Protein AF-A0A7C3WNI2-F1 (afdb_monomer)

Mean predicted aligned error: 6.04 Å

Foldseek 3Di:
DLLQQDDQDPCLQVLLVVLLVCLVPDDDDDDDDPPNCPLSSVCSSCLVVLVVLAAAEEAEADLVCLQVSLVSVLSSCVRRVRQFQEEEADAQLVFFPVLVLQDPPFDRVLSVVCCVVCVVPQQQAVLVVVDDDCCVPCVSRRYYLVNLRVVSVVSSHRSNVSVLQVLLVGRYYGYHCLCVPAPVNVVVRCVSHVPVRHHYHYPPCVCVQVDQNDKAKDWLVLLVQLLVLCVVLVPPLLNVFSVQLSVLCCVPPVPADAQGKDFDQLVSSGDPPRVVSLVVLLVSLQVQLVVCVVVSHRSGGSSNSVSVNSVVSNVCPPPPQWTWMWHAHPNITMTMIGRSDD

Structure (mmCIF, N/CA/C/O backbone):
data_AF-A0A7C3WNI2-F1
#
_entry.id   AF-A0A7C3WNI2-F1
#
loop_
_atom_site.group_PDB
_atom_site.id
_atom_site.type_symbol
_atom_site.label_atom_id
_atom_site.label_alt_id
_atom_site.label_comp_id
_atom_site.label_asym_id
_atom_site.label_entity_id
_atom_site.label_seq_id
_atom_site.pdbx_PDB_ins_code
_atom_site.Cartn_x
_atom_site.Cartn_y
_atom_site.Cartn_z
_atom_site.occupancy
_atom_site.B_iso_or_equiv
_atom_site.auth_seq_id
_atom_site.auth_comp_id
_atom_site.auth_asym_id
_atom_site.auth_atom_id
_atom_site.pdbx_PDB_model_num
ATOM 1 N N . MET A 1 1 ? 25.850 -7.358 -31.180 1.00 48.16 1 MET A N 1
ATOM 2 C CA . MET A 1 1 ? 26.377 -7.116 -29.822 1.00 48.16 1 MET A CA 1
ATOM 3 C C . MET A 1 1 ? 25.275 -7.509 -28.855 1.00 48.16 1 MET A C 1
ATOM 5 O O . MET A 1 1 ? 24.162 -7.032 -29.053 1.00 48.16 1 MET A O 1
ATOM 9 N N . GLU A 1 2 ? 25.507 -8.436 -27.922 1.00 67.62 2 GLU A N 1
ATOM 10 C CA . GLU A 1 2 ? 24.486 -8.735 -26.905 1.00 67.62 2 GLU A CA 1
ATOM 11 C C . GLU A 1 2 ? 24.162 -7.447 -26.147 1.00 67.62 2 GLU A C 1
ATOM 13 O O . GLU A 1 2 ? 25.068 -6.727 -25.728 1.00 67.62 2 GLU A O 1
ATOM 18 N 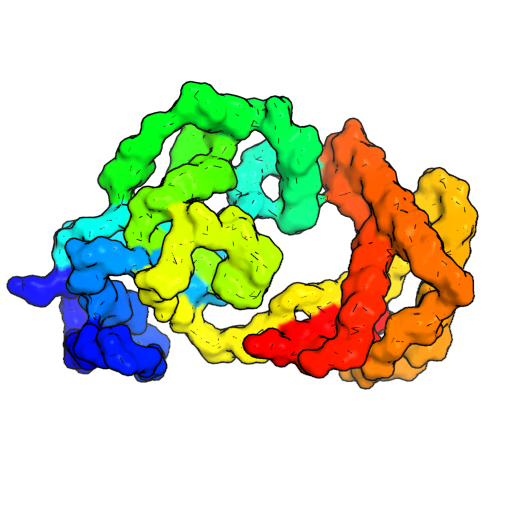N . ARG A 1 3 ? 22.871 -7.113 -26.064 1.00 84.94 3 ARG A N 1
ATOM 19 C CA . ARG A 1 3 ? 22.348 -5.858 -25.511 1.00 84.94 3 ARG A CA 1
ATOM 20 C C . ARG A 1 3 ? 22.399 -5.886 -23.979 1.00 84.94 3 ARG A C 1
ATOM 22 O O . ARG A 1 3 ? 21.374 -5.779 -23.314 1.00 84.94 3 ARG A O 1
ATOM 29 N N . PHE A 1 4 ? 23.594 -6.072 -23.424 1.00 93.31 4 PHE A N 1
ATOM 30 C CA . PHE A 1 4 ? 23.858 -6.066 -21.990 1.00 93.31 4 PHE A CA 1
ATOM 31 C C . PHE A 1 4 ? 24.721 -4.838 -21.647 1.00 93.31 4 PHE A C 1
ATOM 33 O O . PHE A 1 4 ? 25.782 -4.666 -22.244 1.00 93.31 4 PHE A O 1
ATOM 40 N N . PRO A 1 5 ? 24.293 -3.958 -20.724 1.00 93.69 5 PRO A N 1
ATOM 41 C CA . PRO A 1 5 ? 24.904 -2.635 -20.541 1.00 93.69 5 PRO A CA 1
ATOM 42 C C . PRO A 1 5 ? 26.229 -2.631 -19.757 1.00 93.69 5 PRO A C 1
ATOM 44 O O . PRO A 1 5 ? 26.855 -1.578 -19.609 1.00 93.69 5 PRO A O 1
ATOM 47 N N . TYR A 1 6 ? 26.661 -3.787 -19.250 1.00 93.88 6 TYR A N 1
ATOM 48 C CA . TYR A 1 6 ? 27.894 -3.955 -18.479 1.00 93.88 6 TYR A CA 1
ATOM 49 C C . TYR A 1 6 ? 28.803 -5.005 -19.113 1.00 93.88 6 TYR A C 1
ATOM 51 O O . TYR A 1 6 ? 28.380 -5.778 -19.968 1.00 93.88 6 TYR A O 1
ATOM 59 N N . LYS A 1 7 ? 30.044 -5.106 -18.627 1.00 93.00 7 LYS A N 1
ATOM 60 C CA . LYS A 1 7 ? 30.862 -6.299 -18.866 1.00 93.00 7 LYS A CA 1
ATOM 61 C C . LYS A 1 7 ? 30.242 -7.471 -18.087 1.00 93.00 7 LYS A C 1
ATOM 63 O O . LYS A 1 7 ? 30.237 -7.407 -16.855 1.00 93.00 7 LYS A O 1
ATOM 68 N N . PRO A 1 8 ? 29.726 -8.520 -18.751 1.00 91.94 8 PRO A N 1
ATOM 69 C CA . PRO A 1 8 ? 29.049 -9.602 -18.050 1.00 91.94 8 PRO A CA 1
ATOM 70 C C . PRO A 1 8 ? 30.010 -10.361 -17.133 1.00 91.94 8 PRO A C 1
ATOM 72 O O . PRO A 1 8 ? 31.139 -10.679 -17.515 1.00 91.94 8 PRO A O 1
ATOM 75 N N . ARG A 1 9 ? 29.549 -10.677 -15.924 1.00 92.50 9 ARG A N 1
ATOM 76 C CA . ARG A 1 9 ? 30.219 -11.615 -15.020 1.00 92.50 9 ARG A CA 1
ATOM 77 C C . ARG A 1 9 ? 30.022 -13.048 -15.511 1.00 92.50 9 ARG A C 1
ATOM 79 O O . ARG A 1 9 ? 29.151 -13.336 -16.336 1.00 92.50 9 ARG A O 1
ATOM 86 N N . ARG A 1 10 ? 30.827 -13.960 -14.963 1.00 92.25 10 ARG A N 1
ATOM 87 C CA . ARG A 1 10 ? 30.745 -15.397 -15.247 1.00 92.25 10 ARG A CA 1
ATOM 88 C C . ARG A 1 10 ? 29.295 -15.886 -15.081 1.00 92.25 10 ARG A C 1
ATOM 90 O O . ARG A 1 10 ? 28.638 -15.529 -14.109 1.00 92.25 10 ARG A O 1
ATOM 97 N N . HIS A 1 11 ? 28.814 -16.666 -16.046 1.00 93.12 11 HIS A N 1
ATOM 98 C CA . HIS A 1 11 ? 27.470 -17.263 -16.100 1.00 93.12 11 HIS A CA 1
ATOM 99 C C . HIS A 1 11 ? 26.263 -16.310 -16.238 1.00 93.12 11 HIS A C 1
ATOM 101 O O . HIS A 1 11 ? 25.170 -16.792 -16.507 1.00 93.12 11 HIS A O 1
ATOM 107 N N . GLN A 1 12 ? 26.402 -14.978 -16.160 1.00 94.75 12 GLN A N 1
ATOM 108 C CA . GLN A 1 12 ? 25.240 -14.068 -16.253 1.00 94.75 12 GLN A CA 1
ATOM 109 C C . GLN A 1 12 ? 24.443 -14.218 -17.557 1.00 94.75 12 GLN A C 1
ATOM 111 O O . GLN A 1 12 ? 23.217 -14.309 -17.537 1.00 94.75 12 GLN A O 1
ATOM 116 N N . LEU A 1 13 ? 25.135 -14.246 -18.699 1.00 94.81 13 LEU A N 1
ATOM 117 C CA . LEU A 1 13 ? 24.486 -14.366 -20.008 1.00 94.81 13 LEU A CA 1
ATOM 118 C C . LEU A 1 13 ? 23.915 -15.764 -20.245 1.00 94.81 13 LEU A C 1
ATOM 120 O O . LEU A 1 13 ? 22.874 -15.901 -20.877 1.00 94.81 13 LEU A O 1
ATOM 124 N N . GLU A 1 14 ? 24.582 -16.792 -19.727 1.00 94.62 14 GLU A N 1
ATOM 125 C CA . GLU A 1 14 ? 24.103 -18.173 -19.776 1.00 94.62 14 GLU A CA 1
ATOM 126 C C . GLU A 1 14 ? 22.773 -18.305 -19.030 1.00 94.62 14 GLU A C 1
ATOM 128 O O . GLU A 1 14 ? 21.768 -18.672 -19.640 1.00 94.62 14 GLU A O 1
ATOM 133 N N . VAL A 1 15 ? 22.744 -17.863 -17.768 1.00 95.44 15 VAL A N 1
ATOM 134 C CA . VAL A 1 15 ? 21.536 -17.818 -16.936 1.00 95.44 15 VAL A CA 1
ATOM 135 C C . VAL A 1 15 ? 20.447 -16.990 -17.610 1.00 95.44 15 VAL A C 1
ATOM 137 O O . VAL A 1 15 ? 19.306 -17.427 -17.708 1.00 95.44 15 VAL A O 1
ATOM 140 N N . SER A 1 16 ? 20.779 -15.809 -18.138 1.00 95.56 16 SER A N 1
ATOM 141 C CA . SER A 1 16 ? 19.794 -14.957 -18.810 1.00 95.56 16 SER A CA 1
ATOM 142 C C . SER A 1 16 ? 19.147 -15.649 -20.018 1.00 95.56 16 SER A C 1
ATOM 144 O O . SER A 1 16 ? 17.927 -15.587 -20.194 1.00 95.56 16 SER A O 1
ATOM 146 N N . ARG A 1 17 ? 19.932 -16.357 -20.841 1.00 94.62 17 ARG A N 1
ATOM 147 C CA . ARG A 1 17 ? 19.421 -17.121 -21.994 1.00 94.62 17 ARG A CA 1
ATOM 148 C C . ARG A 1 17 ? 18.562 -18.306 -21.555 1.00 94.62 17 ARG A C 1
ATOM 150 O O . ARG A 1 17 ? 17.575 -18.611 -22.224 1.00 94.62 17 ARG A O 1
ATOM 157 N N . GLU A 1 18 ? 18.917 -18.958 -20.453 1.00 95.12 18 GLU A N 1
ATOM 158 C CA . GLU A 1 18 ? 18.118 -20.032 -19.867 1.00 95.12 18 GLU A CA 1
ATOM 159 C C . GLU A 1 18 ? 16.775 -19.505 -19.354 1.00 95.12 18 GLU A C 1
ATOM 161 O O . GLU A 1 18 ? 15.735 -19.957 -19.826 1.00 95.12 18 GLU A O 1
ATOM 166 N N . VAL A 1 19 ? 16.778 -18.454 -18.527 1.00 95.56 19 VAL A N 1
ATOM 167 C CA . VAL A 1 19 ? 15.556 -17.770 -18.067 1.00 95.56 19 VAL A CA 1
ATOM 168 C C . VAL A 1 19 ? 14.686 -17.365 -19.262 1.00 95.56 19 VAL A C 1
ATOM 170 O O . VAL A 1 19 ? 13.494 -17.666 -19.298 1.00 95.56 19 VAL A O 1
ATOM 173 N N . THR A 1 20 ? 15.286 -16.764 -20.296 1.00 95.19 20 THR A N 1
ATOM 174 C CA . THR A 1 20 ? 14.576 -16.377 -21.527 1.00 95.19 20 THR A CA 1
ATOM 175 C C . THR A 1 20 ? 13.874 -17.568 -22.177 1.00 95.19 20 THR A C 1
ATOM 177 O O . THR A 1 20 ? 12.760 -17.419 -22.673 1.00 95.19 20 THR A O 1
ATOM 180 N N . ARG A 1 21 ? 14.503 -18.746 -22.212 1.00 94.31 21 ARG A N 1
ATOM 181 C CA . ARG A 1 21 ? 13.943 -19.957 -22.827 1.00 94.31 21 ARG A CA 1
ATOM 182 C C . ARG A 1 21 ? 12.810 -20.545 -21.989 1.00 94.31 21 ARG A C 1
ATOM 184 O O . ARG A 1 21 ? 11.781 -20.935 -22.544 1.00 94.31 21 ARG A O 1
ATOM 191 N N . GLU A 1 22 ? 13.000 -20.588 -20.676 1.00 95.31 22 GLU A N 1
ATOM 192 C CA . GLU A 1 22 ? 12.117 -21.298 -19.753 1.00 95.31 22 GLU A CA 1
ATOM 193 C C . GLU A 1 22 ? 10.849 -20.525 -19.386 1.00 95.31 22 GLU A C 1
ATOM 195 O O . GLU A 1 22 ? 9.795 -21.144 -19.223 1.00 95.31 22 GLU A O 1
ATOM 200 N N . LEU A 1 23 ? 10.897 -19.187 -19.393 1.00 92.06 23 LEU A N 1
ATOM 201 C CA . LEU A 1 23 ? 9.746 -18.320 -19.099 1.00 92.06 23 LEU A CA 1
ATOM 202 C C . LEU A 1 23 ? 8.509 -18.575 -19.980 1.00 92.06 23 LEU A C 1
ATOM 204 O O . LEU A 1 23 ? 7.404 -18.198 -19.604 1.00 92.06 23 LEU A O 1
ATOM 208 N N . ARG A 1 24 ? 8.652 -19.211 -21.154 1.00 84.88 24 ARG A N 1
ATOM 209 C CA . ARG A 1 24 ? 7.496 -19.573 -22.005 1.00 84.88 24 ARG A CA 1
ATOM 210 C C . ARG A 1 24 ? 6.731 -20.800 -21.530 1.00 84.88 24 ARG A C 1
ATOM 212 O O . ARG A 1 24 ? 5.637 -21.044 -22.027 1.00 84.88 24 ARG A O 1
ATOM 219 N N . ARG A 1 25 ? 7.357 -21.628 -20.699 1.00 89.12 25 ARG A N 1
ATOM 220 C CA . ARG A 1 25 ? 6.899 -22.989 -20.398 1.00 89.12 25 ARG A CA 1
ATOM 221 C C . ARG A 1 25 ? 6.593 -23.184 -18.922 1.00 89.12 25 ARG A C 1
ATOM 223 O O . ARG A 1 25 ? 5.755 -24.015 -18.599 1.00 89.12 25 ARG A O 1
ATOM 230 N N . ARG A 1 26 ? 7.299 -22.472 -18.044 1.00 93.44 26 ARG A N 1
ATOM 231 C CA . ARG A 1 26 ? 7.260 -22.697 -16.599 1.00 93.44 26 ARG A CA 1
ATOM 232 C C . ARG A 1 26 ? 7.646 -21.452 -15.814 1.00 93.44 26 ARG A C 1
ATOM 234 O O . ARG A 1 26 ? 8.246 -20.521 -16.349 1.00 93.44 26 ARG A O 1
ATOM 241 N N . HIS A 1 27 ? 7.325 -21.483 -14.526 1.00 93.75 27 HIS A N 1
ATOM 242 C CA . HIS A 1 27 ? 7.877 -20.558 -13.545 1.00 93.75 27 HIS A CA 1
ATOM 243 C C . HIS A 1 27 ? 9.364 -20.856 -13.330 1.00 93.75 27 HIS A C 1
ATOM 245 O O . HIS A 1 27 ? 9.788 -22.012 -13.382 1.00 93.75 27 HIS A O 1
ATOM 251 N N . VAL A 1 28 ? 10.153 -19.805 -13.113 1.00 95.56 28 VAL A N 1
ATOM 252 C CA . VAL A 1 28 ? 11.605 -19.897 -12.945 1.00 95.56 28 VAL A CA 1
ATOM 253 C C . VAL A 1 28 ? 11.973 -19.319 -11.588 1.00 95.56 28 VAL A C 1
ATOM 255 O O . VAL A 1 28 ? 11.619 -18.181 -11.287 1.00 95.56 28 VAL A O 1
ATOM 258 N N . ILE A 1 29 ? 12.704 -20.097 -10.794 1.00 94.31 29 ILE A N 1
ATOM 259 C CA . ILE A 1 29 ? 13.318 -19.638 -9.550 1.00 94.31 29 ILE A CA 1
ATOM 260 C C . ILE A 1 29 ? 14.788 -19.373 -9.855 1.00 94.31 29 ILE A C 1
ATOM 262 O O . ILE A 1 29 ? 15.515 -20.278 -10.260 1.00 94.31 29 ILE A O 1
ATOM 266 N N . LEU A 1 30 ? 15.208 -18.119 -9.700 1.00 92.94 30 LEU A N 1
ATOM 267 C CA . LEU A 1 30 ? 16.596 -17.713 -9.875 1.00 92.94 30 LEU A CA 1
ATOM 268 C C . LEU A 1 30 ? 17.237 -17.496 -8.506 1.00 92.94 30 LEU A C 1
ATOM 270 O O . LEU A 1 30 ? 17.048 -16.453 -7.881 1.00 92.94 30 LEU A O 1
ATOM 274 N N . GLU A 1 31 ? 18.037 -18.464 -8.077 1.00 91.75 31 GLU A N 1
ATOM 275 C CA . GLU A 1 31 ? 18.866 -18.344 -6.885 1.00 91.75 31 GLU A CA 1
ATOM 276 C C . GLU A 1 31 ? 20.290 -17.944 -7.281 1.00 91.75 31 GLU A C 1
ATOM 278 O O . GLU A 1 31 ? 20.959 -18.621 -8.060 1.00 91.75 31 GLU A O 1
ATOM 283 N N . ALA A 1 32 ? 20.750 -16.800 -6.776 1.00 89.06 32 ALA A N 1
ATOM 284 C CA . ALA A 1 32 ? 22.111 -16.329 -6.993 1.00 89.06 32 ALA A CA 1
ATOM 285 C C . ALA A 1 32 ? 22.569 -15.442 -5.824 1.00 89.06 32 ALA A C 1
ATOM 287 O O . ALA A 1 32 ? 21.745 -14.708 -5.259 1.00 89.06 32 ALA A O 1
ATOM 288 N N . PRO A 1 33 ? 23.872 -15.455 -5.485 1.00 88.12 33 PRO A N 1
ATOM 289 C CA . PRO A 1 33 ? 24.399 -14.683 -4.367 1.00 88.12 33 PRO A CA 1
ATOM 290 C C . PRO A 1 33 ? 24.253 -13.174 -4.592 1.00 88.12 33 PRO A C 1
ATOM 292 O O . PRO A 1 33 ? 24.215 -12.679 -5.728 1.00 88.12 33 PRO A O 1
ATOM 295 N N . THR A 1 34 ? 24.212 -12.419 -3.494 1.00 84.75 34 THR A N 1
ATOM 296 C CA . THR A 1 34 ? 24.232 -10.953 -3.529 1.00 84.75 34 THR A CA 1
ATOM 297 C C . THR A 1 34 ? 25.430 -10.463 -4.334 1.00 84.75 34 THR A C 1
ATOM 299 O O . THR A 1 34 ? 26.527 -11.013 -4.271 1.00 84.75 34 THR A O 1
ATOM 302 N N . GLY A 1 35 ? 25.209 -9.439 -5.154 1.00 85.31 35 GLY A N 1
ATOM 303 C CA . GLY A 1 35 ? 26.239 -8.945 -6.058 1.00 85.31 35 GLY A CA 1
ATOM 304 C C . GLY A 1 35 ? 26.411 -9.768 -7.335 1.00 85.31 35 GLY A C 1
ATOM 305 O O . GLY A 1 35 ? 27.179 -9.335 -8.183 1.00 85.31 35 GLY A O 1
ATOM 306 N N . PHE A 1 36 ? 25.669 -10.863 -7.570 1.00 90.62 36 PHE A N 1
ATOM 307 C CA . PHE A 1 36 ? 25.647 -11.527 -8.886 1.00 90.62 36 PHE A CA 1
ATOM 308 C C . PHE A 1 36 ? 25.113 -10.600 -9.985 1.00 90.62 36 PHE A C 1
ATOM 310 O O . PHE A 1 36 ? 25.587 -10.660 -11.113 1.00 90.62 36 PHE A O 1
ATOM 317 N N . GLY A 1 37 ? 24.190 -9.689 -9.656 1.00 92.25 37 GLY A N 1
ATOM 318 C CA . GLY A 1 37 ? 23.481 -8.847 -10.626 1.00 92.25 37 GLY A CA 1
ATOM 319 C C . GLY A 1 37 ? 22.209 -9.518 -11.146 1.00 92.25 37 GLY A C 1
ATOM 320 O O . GLY A 1 37 ? 22.006 -9.596 -12.354 1.00 92.25 37 GLY A O 1
ATOM 321 N N . LYS A 1 38 ? 21.361 -10.016 -10.234 1.00 94.00 38 LYS A N 1
ATOM 322 C CA . LYS A 1 38 ? 20.079 -10.668 -10.558 1.00 94.00 38 LYS A CA 1
ATOM 323 C C . LYS A 1 38 ? 19.185 -9.755 -11.407 1.00 94.00 38 LYS A C 1
ATOM 325 O O . LYS A 1 38 ? 18.743 -10.161 -12.476 1.00 94.00 38 LYS A O 1
ATOM 330 N N . THR A 1 39 ? 19.015 -8.500 -10.991 1.00 95.00 39 THR A N 1
ATOM 331 C CA . THR A 1 39 ? 18.184 -7.495 -11.675 1.00 95.00 39 THR A CA 1
ATOM 332 C C . THR A 1 39 ? 18.563 -7.299 -13.153 1.00 95.00 39 THR A C 1
ATOM 334 O O . THR A 1 39 ? 17.706 -7.550 -14.002 1.00 95.00 39 THR A O 1
ATOM 337 N N . PRO A 1 40 ? 19.818 -6.960 -13.529 1.00 96.31 40 PRO A N 1
ATOM 338 C CA . PRO A 1 40 ? 20.182 -6.824 -14.942 1.00 96.31 40 PRO A CA 1
ATOM 339 C C . PRO A 1 40 ? 20.099 -8.139 -15.732 1.00 96.31 40 PRO A C 1
ATOM 341 O O . PRO A 1 40 ? 19.755 -8.116 -16.912 1.00 96.31 40 PRO A O 1
ATOM 344 N N . VAL A 1 41 ? 20.362 -9.296 -15.112 1.00 96.50 41 VAL A N 1
ATOM 345 C CA . VAL A 1 41 ? 20.199 -10.614 -15.762 1.00 96.50 41 VAL A CA 1
ATOM 346 C C . VAL A 1 41 ? 18.737 -10.879 -16.129 1.00 96.50 41 VAL A C 1
ATOM 348 O O . VAL A 1 41 ? 18.458 -11.318 -17.250 1.00 96.50 41 VAL A O 1
ATOM 351 N N . VAL A 1 42 ? 17.813 -10.578 -15.212 1.00 96.88 42 VAL A N 1
ATOM 352 C CA . VAL A 1 42 ? 16.367 -10.721 -15.424 1.00 96.88 42 VAL A CA 1
ATOM 353 C C . VAL A 1 42 ? 15.865 -9.705 -16.452 1.00 96.88 42 VAL A C 1
ATOM 355 O O . VAL A 1 42 ? 15.155 -10.095 -17.373 1.00 96.88 42 VAL A O 1
ATOM 358 N N . ILE A 1 43 ? 16.283 -8.436 -16.386 1.00 97.38 43 ILE A N 1
ATOM 359 C CA . ILE A 1 43 ? 15.914 -7.424 -17.397 1.00 97.38 43 ILE A CA 1
ATOM 360 C C . ILE A 1 43 ? 16.389 -7.846 -18.789 1.00 97.38 43 ILE A C 1
ATOM 362 O O . ILE A 1 43 ? 15.610 -7.801 -19.740 1.00 97.38 43 ILE A O 1
ATOM 366 N N . HIS A 1 44 ? 17.632 -8.321 -18.915 1.00 96.88 44 HIS A N 1
ATOM 367 C CA . HIS A 1 44 ? 18.142 -8.841 -20.184 1.00 96.88 44 HIS A CA 1
ATOM 368 C C . HIS A 1 44 ? 17.322 -10.038 -20.687 1.00 96.88 44 HIS A C 1
ATOM 370 O O . HIS A 1 44 ? 17.031 -10.119 -21.880 1.00 96.88 44 HIS A O 1
ATOM 376 N N . ALA A 1 45 ? 16.890 -10.931 -19.790 1.00 96.38 45 ALA A N 1
ATOM 377 C CA . ALA A 1 45 ? 16.063 -12.077 -20.161 1.00 96.38 45 ALA A CA 1
ATOM 378 C C . ALA A 1 45 ? 14.650 -11.669 -20.618 1.00 96.38 45 ALA A C 1
ATOM 380 O O . ALA A 1 45 ? 14.056 -12.303 -21.493 1.00 96.38 45 ALA A O 1
ATOM 381 N N . LEU A 1 46 ? 14.112 -10.593 -20.039 1.00 96.88 46 LEU A N 1
ATOM 382 C CA . LEU A 1 46 ? 12.786 -10.061 -20.349 1.00 96.88 46 LEU A CA 1
ATOM 383 C C . LEU A 1 46 ? 12.772 -9.125 -21.559 1.00 96.88 46 LEU A C 1
ATOM 385 O O . LEU A 1 46 ? 11.718 -8.967 -22.175 1.00 96.88 46 LEU A O 1
ATOM 389 N N . ALA A 1 47 ? 13.908 -8.544 -21.949 1.00 96.25 47 ALA A N 1
ATOM 390 C CA . ALA A 1 47 ? 13.992 -7.592 -23.056 1.00 96.25 47 ALA A CA 1
ATOM 391 C C . ALA A 1 47 ? 13.316 -8.090 -24.357 1.00 96.25 47 ALA A C 1
ATOM 393 O O . ALA A 1 47 ? 12.478 -7.358 -24.890 1.00 96.25 47 ALA A O 1
ATOM 394 N N . PRO A 1 48 ? 13.534 -9.337 -24.834 1.00 94.38 48 PRO A N 1
ATOM 395 C CA . PRO A 1 48 ? 12.857 -9.841 -26.034 1.00 94.38 48 PRO A CA 1
ATOM 396 C C . PRO A 1 48 ? 11.336 -9.990 -25.888 1.00 94.38 48 PRO A C 1
ATOM 398 O O . PRO A 1 48 ? 10.628 -10.048 -26.894 1.00 94.38 48 PRO A O 1
ATOM 401 N N . TYR A 1 49 ? 10.828 -10.126 -24.660 1.00 94.62 49 TYR A N 1
ATOM 402 C CA . TYR A 1 49 ? 9.395 -10.204 -24.368 1.00 94.62 49 TYR A CA 1
ATOM 403 C C . TYR A 1 49 ? 8.771 -8.813 -24.349 1.00 94.62 49 TYR A C 1
ATOM 405 O O . TYR A 1 49 ? 7.739 -8.601 -24.986 1.00 94.62 49 TYR A O 1
ATOM 413 N N . ILE A 1 50 ? 9.433 -7.871 -23.676 1.00 95.56 50 ILE A N 1
ATOM 414 C CA . ILE A 1 50 ? 9.029 -6.466 -23.600 1.00 95.56 50 ILE A CA 1
ATOM 415 C C . ILE A 1 50 ? 8.951 -5.864 -25.007 1.00 95.56 50 ILE A C 1
ATOM 417 O O . ILE A 1 50 ? 7.930 -5.293 -25.373 1.00 95.56 50 ILE A O 1
ATOM 421 N N . GLU A 1 51 ? 9.967 -6.079 -25.852 1.00 93.50 51 GLU A N 1
ATOM 422 C CA . GLU A 1 51 ? 9.969 -5.584 -27.239 1.00 93.50 51 GLU A CA 1
ATOM 423 C C . GLU A 1 51 ? 8.857 -6.191 -28.112 1.00 93.50 51 GLU A C 1
ATOM 425 O O . GLU A 1 51 ? 8.488 -5.618 -29.136 1.00 93.50 51 GLU A O 1
ATOM 430 N N . LYS A 1 52 ? 8.299 -7.339 -27.708 1.00 94.06 52 LYS A N 1
ATOM 431 C CA . LYS A 1 52 ? 7.129 -7.972 -28.340 1.00 94.06 52 LYS A CA 1
ATOM 432 C C . LYS A 1 52 ? 5.802 -7.538 -27.710 1.00 94.06 52 LYS A C 1
ATOM 434 O O . LYS A 1 52 ? 4.773 -8.145 -27.994 1.00 94.06 52 LYS A O 1
ATOM 439 N N . GLY A 1 53 ? 5.820 -6.521 -26.850 1.00 93.88 53 GLY A N 1
ATOM 440 C CA . GLY A 1 53 ? 4.640 -5.958 -26.199 1.00 93.88 53 GLY A CA 1
ATOM 441 C C . GLY A 1 53 ? 4.176 -6.712 -24.952 1.00 93.88 53 GLY A C 1
ATOM 442 O O . GLY A 1 53 ? 3.068 -6.461 -24.477 1.00 93.88 53 GLY A O 1
ATOM 443 N N . ARG A 1 54 ? 4.974 -7.642 -24.401 1.00 95.56 54 ARG A N 1
ATOM 444 C CA . ARG A 1 54 ? 4.626 -8.273 -23.119 1.00 95.56 54 ARG A CA 1
ATOM 445 C C . ARG A 1 54 ? 4.801 -7.278 -21.984 1.00 95.56 54 ARG A C 1
ATOM 447 O O . ARG A 1 54 ? 5.853 -6.660 -21.845 1.00 95.56 54 ARG A O 1
ATOM 454 N N . ARG A 1 55 ? 3.767 -7.184 -21.151 1.00 97.06 55 ARG A N 1
ATOM 455 C CA . ARG A 1 55 ? 3.781 -6.370 -19.941 1.00 97.06 55 ARG A CA 1
ATOM 456 C C . ARG A 1 55 ? 4.523 -7.091 -18.822 1.00 97.06 55 ARG A C 1
ATOM 458 O O . ARG A 1 55 ? 4.499 -8.320 -18.759 1.00 97.06 55 ARG A O 1
ATOM 465 N N . VAL A 1 56 ? 5.167 -6.335 -17.944 1.00 98.12 56 VAL A N 1
ATOM 466 C CA . VAL A 1 56 ? 5.911 -6.874 -16.800 1.00 98.12 56 VAL A CA 1
ATOM 467 C C . VAL A 1 56 ? 5.475 -6.168 -15.524 1.00 98.12 56 VAL A C 1
ATOM 469 O O . VAL A 1 56 ? 5.434 -4.939 -15.469 1.00 98.12 56 VAL A O 1
ATOM 472 N N . VAL A 1 57 ? 5.187 -6.954 -14.492 1.00 97.62 57 VAL A N 1
ATOM 473 C CA . VAL A 1 57 ? 5.036 -6.474 -13.118 1.00 97.62 57 VAL A CA 1
ATOM 474 C C . VAL A 1 57 ? 6.281 -6.892 -12.355 1.00 97.62 57 VAL A C 1
ATOM 476 O O . VAL A 1 57 ? 6.559 -8.081 -12.237 1.00 97.62 57 VAL A O 1
ATOM 479 N N . TRP A 1 58 ? 7.030 -5.924 -11.842 1.00 97.69 58 TRP A N 1
ATOM 480 C CA . TRP A 1 58 ? 8.150 -6.155 -10.943 1.00 97.69 58 TRP A CA 1
ATOM 481 C C . TRP A 1 58 ? 7.698 -5.886 -9.515 1.00 97.69 58 TRP A C 1
ATOM 483 O O . TRP A 1 58 ? 7.525 -4.743 -9.098 1.00 97.69 58 TRP A O 1
ATOM 493 N N . ALA A 1 59 ? 7.455 -6.948 -8.771 1.00 95.25 59 ALA A N 1
ATOM 494 C CA . ALA A 1 59 ? 7.029 -6.864 -7.394 1.00 95.25 59 ALA A CA 1
ATOM 495 C C . ALA A 1 59 ? 8.267 -6.840 -6.484 1.00 95.25 59 ALA A C 1
ATOM 497 O O . ALA A 1 59 ? 9.177 -7.655 -6.647 1.00 95.25 59 ALA A O 1
ATOM 498 N N . VAL A 1 60 ? 8.310 -5.891 -5.551 1.00 93.00 60 VAL A N 1
ATOM 499 C CA . VAL A 1 60 ? 9.384 -5.713 -4.559 1.00 93.00 60 VAL A CA 1
ATOM 500 C C . VAL A 1 60 ? 8.810 -5.669 -3.144 1.00 93.00 60 VAL A C 1
ATOM 502 O O . VAL A 1 60 ? 7.620 -5.410 -2.961 1.00 93.00 60 VAL A O 1
ATOM 505 N N . ARG A 1 61 ? 9.647 -5.871 -2.124 1.00 85.44 61 ARG A N 1
ATOM 506 C CA . ARG A 1 61 ? 9.197 -5.914 -0.727 1.00 85.44 61 ARG A CA 1
ATOM 507 C C . ARG A 1 61 ? 8.623 -4.586 -0.277 1.00 85.44 61 ARG A C 1
ATOM 509 O O . ARG A 1 61 ? 7.453 -4.494 0.092 1.00 85.44 61 ARG A O 1
ATOM 516 N N . THR A 1 62 ? 9.440 -3.545 -0.318 1.00 79.19 62 THR A N 1
ATOM 517 C CA . THR A 1 62 ? 9.060 -2.240 0.220 1.00 79.19 62 THR A CA 1
ATOM 518 C C . THR A 1 62 ? 8.803 -1.236 -0.885 1.00 79.19 62 THR A C 1
ATOM 520 O O . THR A 1 62 ? 9.370 -1.325 -1.973 1.00 79.19 62 THR A O 1
ATOM 523 N N . GLY A 1 63 ? 7.979 -0.225 -0.584 1.00 77.25 63 GLY A N 1
ATOM 524 C CA . GLY A 1 63 ? 7.821 0.926 -1.466 1.00 77.25 63 GLY A CA 1
ATOM 525 C C . GLY A 1 63 ? 9.188 1.463 -1.879 1.00 77.25 63 GLY A C 1
ATOM 526 O O . GLY A 1 63 ? 9.452 1.544 -3.067 1.00 77.25 63 GLY A O 1
ATOM 527 N N . SER A 1 64 ? 10.093 1.737 -0.932 1.00 78.56 64 SER A N 1
ATOM 528 C CA . SER A 1 64 ? 11.431 2.306 -1.182 1.00 78.56 64 SER A CA 1
ATOM 529 C C . SER A 1 64 ? 12.278 1.565 -2.220 1.00 78.56 64 SER A C 1
ATOM 531 O O . SER A 1 64 ? 13.185 2.164 -2.786 1.00 78.56 64 SER A O 1
ATOM 533 N N . GLU A 1 65 ? 11.979 0.301 -2.502 1.00 89.31 65 GLU A N 1
ATOM 534 C CA . GLU A 1 65 ? 12.723 -0.522 -3.452 1.00 89.31 65 GLU A CA 1
ATOM 535 C C . GLU A 1 65 ? 12.149 -0.507 -4.868 1.00 89.31 65 GLU A C 1
ATOM 537 O O . GLU A 1 65 ? 12.810 -0.995 -5.784 1.00 89.31 65 GLU A O 1
ATOM 542 N N . THR A 1 66 ? 10.967 0.083 -5.090 1.00 93.94 66 THR A N 1
ATOM 543 C CA . THR A 1 66 ? 10.310 0.063 -6.409 1.00 93.94 66 THR A CA 1
ATOM 544 C C . THR A 1 66 ? 11.138 0.740 -7.492 1.00 93.94 66 THR A C 1
ATOM 546 O O . THR A 1 66 ? 10.952 0.467 -8.673 1.00 93.94 66 THR A O 1
ATOM 549 N N . ASP A 1 67 ? 12.037 1.638 -7.110 1.00 96.25 67 ASP A N 1
ATOM 550 C CA . ASP A 1 67 ? 12.803 2.452 -8.045 1.00 96.25 67 ASP A CA 1
ATOM 551 C C . ASP A 1 67 ? 14.001 1.684 -8.607 1.00 96.25 67 ASP A C 1
ATOM 553 O O . ASP A 1 67 ? 14.337 1.875 -9.773 1.00 96.25 67 ASP A O 1
ATOM 557 N N . ARG A 1 68 ? 14.584 0.751 -7.835 1.00 95.00 68 ARG A N 1
ATOM 558 C CA . ARG A 1 68 ? 15.818 0.040 -8.217 1.00 95.00 68 ARG A CA 1
ATOM 559 C C . ARG A 1 68 ? 15.694 -0.672 -9.575 1.00 95.00 68 ARG A C 1
ATOM 561 O O . ARG A 1 68 ? 16.571 -0.484 -10.418 1.00 95.00 68 ARG A O 1
ATOM 568 N N . PRO A 1 69 ? 14.618 -1.438 -9.866 1.00 96.88 69 PRO A N 1
ATOM 569 C CA . PRO A 1 69 ? 14.459 -2.055 -11.183 1.00 96.88 69 PRO A CA 1
ATOM 570 C C . PRO A 1 69 ? 14.290 -1.025 -12.306 1.00 96.88 69 PRO A C 1
ATOM 572 O O . PRO A 1 69 ? 14.715 -1.263 -13.432 1.00 96.88 69 PRO A O 1
ATOM 575 N N . ILE A 1 70 ? 13.680 0.127 -12.017 1.00 97.88 70 ILE A N 1
ATOM 576 C CA . ILE A 1 70 ? 13.419 1.179 -13.007 1.00 97.88 70 ILE A CA 1
ATOM 577 C C . ILE A 1 70 ? 14.695 1.946 -13.347 1.00 97.88 70 ILE A C 1
ATOM 579 O O . ILE A 1 70 ? 14.931 2.255 -14.516 1.00 97.88 70 ILE A O 1
ATOM 583 N N . GLU A 1 71 ? 15.539 2.208 -12.352 1.00 97.19 71 GLU A N 1
ATOM 584 C CA . GLU A 1 71 ? 16.881 2.761 -12.537 1.00 97.19 71 GLU A CA 1
ATOM 585 C C . GLU A 1 71 ? 17.751 1.820 -13.378 1.00 97.19 71 GLU A C 1
ATOM 587 O O . GLU A 1 71 ? 18.399 2.263 -14.323 1.00 97.19 71 GLU A O 1
ATOM 592 N N . GLU A 1 72 ? 17.699 0.511 -13.123 1.00 97.56 72 GLU A N 1
ATOM 593 C CA . GLU A 1 72 ? 18.411 -0.473 -13.943 1.00 97.56 72 GLU A CA 1
ATOM 594 C C . GLU A 1 72 ? 17.863 -0.513 -15.383 1.00 97.56 72 GLU A C 1
ATOM 596 O O . GLU A 1 72 ? 18.626 -0.481 -16.351 1.00 97.56 72 GLU A O 1
ATOM 601 N N . ILE A 1 73 ? 16.536 -0.485 -15.564 1.00 97.56 73 ILE A N 1
ATOM 602 C CA . ILE A 1 73 ? 15.918 -0.386 -16.896 1.00 97.56 73 ILE A CA 1
ATOM 603 C C . ILE A 1 73 ? 16.380 0.883 -17.620 1.00 97.56 73 ILE A C 1
ATOM 605 O O . ILE A 1 73 ? 16.660 0.819 -18.817 1.00 97.56 73 ILE A O 1
ATOM 609 N N . ARG A 1 74 ? 16.511 2.021 -16.927 1.00 97.12 74 ARG A N 1
ATOM 610 C CA . ARG A 1 74 ? 17.038 3.267 -17.508 1.00 97.12 74 ARG A CA 1
ATOM 611 C C . ARG A 1 74 ? 18.425 3.052 -18.120 1.00 97.12 74 ARG A C 1
ATOM 613 O O . ARG A 1 74 ? 18.633 3.441 -19.269 1.00 97.12 74 ARG A O 1
ATOM 620 N N . VAL A 1 75 ? 19.317 2.339 -17.429 1.00 97.19 75 VAL A N 1
ATOM 621 C CA . VAL A 1 75 ? 20.645 1.983 -17.959 1.00 97.19 75 VAL A CA 1
ATOM 622 C C . VAL A 1 75 ? 20.535 1.109 -19.215 1.00 97.19 75 VAL A C 1
ATOM 624 O O . VAL A 1 75 ? 21.243 1.348 -20.197 1.00 97.19 75 VAL A O 1
ATOM 627 N N . PHE A 1 76 ? 19.621 0.134 -19.243 1.00 96.94 76 PHE A N 1
ATOM 628 C CA . PHE A 1 76 ? 19.355 -0.669 -20.446 1.00 96.94 76 PHE A CA 1
ATOM 629 C C . PHE A 1 76 ? 18.831 0.170 -21.619 1.00 96.94 76 PHE A C 1
ATOM 631 O O . PHE A 1 76 ? 19.200 -0.088 -22.768 1.00 96.94 76 PHE A O 1
ATOM 638 N N . ARG A 1 77 ? 17.999 1.186 -21.366 1.00 95.25 77 ARG A N 1
ATOM 639 C CA . ARG A 1 77 ? 17.545 2.100 -22.425 1.00 95.25 77 ARG A CA 1
ATOM 640 C C . ARG A 1 77 ? 18.722 2.873 -23.016 1.00 95.25 77 ARG A C 1
ATOM 642 O O . ARG A 1 77 ? 18.881 2.900 -24.232 1.00 95.25 77 ARG A O 1
ATOM 649 N N . GLU A 1 78 ? 19.553 3.457 -22.157 1.00 94.94 78 GLU A N 1
ATOM 650 C CA . GLU A 1 78 ? 20.658 4.339 -22.551 1.00 94.94 78 GLU A CA 1
ATOM 651 C C . GLU A 1 78 ? 21.819 3.593 -23.216 1.00 94.94 78 GLU A C 1
ATOM 653 O O . GLU A 1 78 ? 22.358 4.055 -24.218 1.00 94.94 78 GLU A O 1
ATOM 658 N N . ARG A 1 79 ? 22.211 2.434 -22.673 1.00 95.94 79 ARG A N 1
ATOM 659 C CA . ARG A 1 79 ? 23.435 1.724 -23.087 1.00 95.94 79 ARG A CA 1
ATOM 660 C C . ARG A 1 79 ? 23.182 0.500 -23.957 1.00 95.94 79 ARG A C 1
ATOM 662 O O . ARG A 1 79 ? 24.076 0.078 -24.684 1.00 95.94 79 ARG A O 1
ATOM 669 N N . ALA A 1 80 ? 21.989 -0.084 -23.878 1.00 93.62 80 ALA A N 1
ATOM 670 C CA . ALA A 1 80 ? 21.635 -1.310 -24.592 1.00 93.62 80 ALA A CA 1
ATOM 671 C C . ALA A 1 80 ? 20.490 -1.122 -25.607 1.00 93.62 80 ALA A C 1
ATOM 673 O O . ALA A 1 80 ? 20.136 -2.069 -26.313 1.00 93.62 80 ALA A O 1
ATOM 674 N N . GLY A 1 81 ? 19.935 0.092 -25.722 1.00 93.19 81 GLY A N 1
ATOM 675 C CA . GLY A 1 81 ? 18.912 0.441 -26.710 1.00 93.19 81 GLY A CA 1
ATOM 676 C C . GLY A 1 81 ? 17.550 -0.211 -26.461 1.00 93.19 81 GLY A C 1
ATOM 677 O O . GLY A 1 81 ? 16.778 -0.386 -27.406 1.00 93.19 81 GLY A O 1
ATOM 678 N N . LEU A 1 82 ? 17.252 -0.602 -25.216 1.00 94.62 82 LEU A N 1
ATOM 679 C CA . LEU A 1 82 ? 15.955 -1.173 -24.859 1.00 94.62 82 LEU A CA 1
ATOM 680 C C . LEU A 1 82 ? 14.849 -0.123 -25.049 1.00 94.62 82 LEU A C 1
ATOM 682 O O . LEU A 1 82 ? 14.868 0.940 -24.429 1.00 94.62 82 LEU A O 1
ATOM 686 N N . ARG A 1 83 ? 13.862 -0.418 -25.898 1.00 93.38 83 ARG A N 1
ATOM 687 C CA . ARG A 1 83 ? 12.692 0.447 -26.102 1.00 93.38 83 ARG A CA 1
ATOM 688 C C . ARG A 1 83 ? 11.564 -0.010 -25.191 1.00 93.38 83 ARG A C 1
ATOM 690 O O . ARG A 1 83 ? 10.941 -1.033 -25.443 1.00 93.38 83 ARG A O 1
ATOM 697 N N . VAL A 1 84 ? 11.350 0.748 -24.125 1.00 95.94 84 VAL A N 1
ATOM 698 C CA . VAL A 1 84 ? 10.374 0.443 -23.079 1.00 95.94 84 VAL A CA 1
ATOM 699 C C . VAL A 1 84 ? 9.927 1.736 -22.404 1.00 95.94 84 VAL A C 1
ATOM 701 O O . VAL A 1 84 ? 10.742 2.660 -22.257 1.00 95.94 84 VAL A O 1
ATOM 704 N N . PHE A 1 85 ? 8.659 1.795 -22.003 1.00 98.00 85 PHE A N 1
ATOM 705 C CA . PHE A 1 85 ? 8.165 2.720 -20.995 1.00 98.00 85 PHE A CA 1
ATOM 706 C C . PHE A 1 85 ? 7.984 1.990 -19.656 1.00 98.00 85 PHE A C 1
ATOM 708 O O . PHE A 1 85 ? 7.089 1.163 -19.493 1.00 98.00 85 PHE A O 1
ATOM 715 N N . ALA A 1 86 ? 8.859 2.283 -18.700 1.00 98.25 86 ALA A N 1
ATOM 716 C CA . ALA A 1 86 ? 8.888 1.679 -17.379 1.00 98.25 86 ALA A CA 1
ATOM 717 C C . ALA A 1 86 ? 8.630 2.728 -16.294 1.00 98.25 86 ALA A C 1
ATOM 719 O O . ALA A 1 86 ? 9.099 3.865 -16.398 1.00 98.25 86 ALA A O 1
ATOM 720 N N . MET A 1 87 ? 7.917 2.351 -15.236 1.00 98.38 87 MET A N 1
ATOM 721 C CA . MET A 1 87 ? 7.709 3.240 -14.096 1.00 98.38 87 MET A CA 1
ATOM 722 C C . MET A 1 87 ? 7.607 2.508 -12.762 1.00 98.38 87 MET A C 1
ATOM 724 O O . MET A 1 87 ? 7.119 1.382 -12.695 1.00 98.38 87 MET A O 1
ATOM 728 N N . SER A 1 88 ? 8.011 3.166 -11.682 1.00 97.75 88 SER A N 1
ATOM 729 C CA . SER A 1 88 ? 7.695 2.713 -10.325 1.00 97.75 88 SER A CA 1
ATOM 730 C C . SER A 1 88 ? 6.344 3.273 -9.885 1.00 97.75 88 SER A C 1
ATOM 732 O O . SER A 1 88 ? 6.028 4.429 -10.173 1.00 97.75 88 SER A O 1
ATOM 734 N N . PHE A 1 89 ? 5.570 2.485 -9.150 1.00 96.69 89 PHE A N 1
ATOM 735 C CA . PHE A 1 89 ? 4.252 2.854 -8.651 1.00 96.69 89 PHE A CA 1
ATOM 736 C C . PHE A 1 89 ? 4.240 2.895 -7.120 1.00 96.69 89 PHE A C 1
ATOM 738 O O . PHE A 1 89 ? 4.681 1.958 -6.453 1.00 96.69 89 PHE A O 1
ATOM 745 N N . ARG A 1 90 ? 3.699 3.981 -6.556 1.00 94.06 90 ARG A N 1
ATOM 746 C CA . ARG A 1 90 ? 3.610 4.204 -5.102 1.00 94.06 90 ARG A CA 1
ATOM 747 C C . ARG A 1 90 ? 2.180 4.472 -4.650 1.00 94.06 90 ARG A C 1
ATOM 749 O O . ARG A 1 90 ? 1.329 4.899 -5.427 1.00 94.06 90 ARG A O 1
ATOM 756 N N . GLY A 1 91 ? 1.907 4.250 -3.367 1.00 92.00 91 GLY A N 1
ATOM 757 C CA . GLY A 1 91 ? 0.598 4.535 -2.775 1.00 92.00 91 GLY A CA 1
ATOM 758 C C . GLY A 1 91 ? 0.296 6.030 -2.650 1.00 92.00 91 GLY A C 1
ATOM 759 O O . GLY A 1 91 ? 1.163 6.886 -2.821 1.00 92.00 91 GLY A O 1
ATOM 760 N N . LYS A 1 92 ? -0.955 6.357 -2.299 1.00 91.44 92 LYS A N 1
ATOM 761 C CA . LYS A 1 92 ? -1.386 7.746 -2.055 1.00 91.44 92 LYS A CA 1
ATOM 762 C C . LYS A 1 92 ? -0.537 8.440 -0.992 1.00 91.44 92 LYS A C 1
ATOM 764 O O . LYS A 1 92 ? -0.247 9.620 -1.159 1.00 91.44 92 LYS A O 1
ATOM 769 N N . ARG A 1 93 ? -0.146 7.710 0.061 1.00 92.12 93 ARG A N 1
ATOM 770 C CA . ARG A 1 93 ? 0.664 8.220 1.174 1.00 92.12 93 ARG A CA 1
ATOM 771 C C . ARG A 1 93 ? 1.924 8.934 0.685 1.00 92.12 93 ARG A C 1
ATOM 773 O O . ARG A 1 93 ? 2.164 10.072 1.059 1.00 92.12 93 ARG A O 1
ATOM 780 N N . ASP A 1 94 ? 2.659 8.295 -0.220 1.00 92.62 94 ASP A N 1
ATOM 781 C CA . ASP A 1 94 ? 3.937 8.813 -0.716 1.00 92.62 94 ASP A CA 1
ATOM 782 C C . ASP A 1 94 ? 3.747 9.907 -1.796 1.00 92.62 94 ASP A C 1
ATOM 784 O O . ASP A 1 94 ? 4.667 10.666 -2.090 1.00 92.62 94 ASP A O 1
ATOM 788 N N . MET A 1 95 ? 2.550 10.010 -2.393 1.00 95.31 95 MET A N 1
ATOM 789 C CA . MET A 1 95 ? 2.288 10.808 -3.604 1.00 95.31 95 MET A CA 1
ATOM 790 C C . MET A 1 95 ? 1.337 12.002 -3.397 1.00 95.31 95 MET A C 1
ATOM 792 O O . MET A 1 95 ? 1.123 12.789 -4.323 1.00 95.31 95 MET A O 1
ATOM 796 N N . CYS A 1 96 ? 0.690 12.141 -2.236 1.00 96.25 96 CYS A N 1
ATOM 797 C CA . CYS A 1 96 ? -0.347 13.154 -2.027 1.00 96.25 96 CYS A CA 1
ATOM 798 C C . CYS A 1 96 ? 0.228 14.500 -1.561 1.00 96.25 96 CYS A C 1
ATOM 800 O O . CYS A 1 96 ? 0.587 14.668 -0.399 1.00 96.25 96 CYS A O 1
ATOM 802 N N . LEU A 1 97 ? 0.217 15.500 -2.448 1.00 95.81 97 LEU A N 1
ATOM 803 C CA . LEU A 1 97 ? 0.658 16.866 -2.127 1.00 95.81 97 LEU A CA 1
ATOM 804 C C . LEU A 1 97 ? -0.273 17.587 -1.146 1.00 95.81 97 LEU A C 1
ATOM 806 O O . LEU A 1 97 ? 0.186 18.346 -0.299 1.00 95.81 97 LEU A O 1
ATOM 810 N N . LEU A 1 98 ? -1.587 17.355 -1.254 1.00 95.00 98 LEU A N 1
ATOM 811 C CA . LEU A 1 98 ? -2.580 18.023 -0.409 1.00 95.00 98 LEU A CA 1
ATOM 812 C C . LEU A 1 98 ? -2.486 17.566 1.050 1.00 95.00 98 LEU A C 1
ATOM 814 O O . LEU A 1 98 ? -2.595 18.389 1.956 1.00 95.00 98 LEU A O 1
ATOM 818 N N . ALA A 1 99 ? -2.264 16.268 1.268 1.00 93.88 99 ALA A N 1
ATOM 819 C CA . ALA A 1 99 ? -2.245 15.684 2.602 1.00 93.88 99 ALA A CA 1
ATOM 820 C C . ALA A 1 99 ? -1.100 16.227 3.468 1.00 93.88 99 ALA A C 1
ATOM 822 O O . ALA A 1 99 ? -1.287 16.358 4.669 1.00 93.88 99 ALA A O 1
ATOM 823 N N . ARG A 1 100 ? 0.022 16.664 2.869 1.00 90.75 100 ARG A N 1
ATOM 824 C CA . ARG A 1 100 ? 1.158 17.277 3.590 1.00 90.75 100 ARG A CA 1
ATOM 825 C C . ARG A 1 100 ? 0.762 18.468 4.481 1.00 90.75 100 ARG A C 1
ATOM 827 O O . ARG A 1 100 ? 1.494 18.810 5.397 1.00 90.75 100 ARG A O 1
ATOM 834 N N . ARG A 1 101 ? -0.395 19.101 4.238 1.00 90.50 101 ARG A N 1
ATOM 835 C CA . ARG A 1 101 ? -0.922 20.207 5.060 1.00 90.50 101 ARG A CA 1
ATOM 836 C C . ARG A 1 101 ? -1.516 19.766 6.403 1.00 90.50 101 ARG A C 1
ATOM 838 O O . ARG A 1 101 ? -1.698 20.611 7.267 1.00 90.50 101 ARG A O 1
ATOM 845 N N . PHE A 1 102 ? -1.835 18.482 6.567 1.00 89.00 102 PHE A N 1
ATOM 846 C CA . PHE A 1 102 ? -2.465 17.926 7.773 1.00 89.00 102 PHE A CA 1
ATOM 847 C C . PHE A 1 102 ? -1.446 17.354 8.773 1.00 89.00 102 PHE A C 1
ATOM 849 O O . PHE A 1 102 ? -1.833 16.867 9.835 1.00 89.00 102 PHE A O 1
ATOM 856 N N . GLY A 1 103 ? -0.154 17.404 8.439 1.00 87.38 103 GLY A N 1
ATOM 857 C CA . GLY A 1 103 ? 0.941 16.929 9.276 1.00 87.38 103 GLY A CA 1
ATOM 858 C C . GLY A 1 103 ? 1.964 16.104 8.501 1.00 87.38 103 GLY A C 1
ATOM 859 O O . GLY A 1 103 ? 1.776 15.763 7.330 1.00 87.38 103 GLY A O 1
ATOM 860 N N . GLU A 1 104 ? 3.055 15.776 9.183 1.00 86.31 104 GLU A N 1
ATOM 861 C CA . GLU A 1 104 ? 4.075 14.854 8.691 1.00 86.31 104 GLU A CA 1
ATOM 862 C C . GLU A 1 104 ? 3.721 13.404 9.048 1.00 86.31 104 GLU A C 1
ATOM 864 O O . GLU A 1 104 ? 2.954 13.148 9.978 1.00 86.31 104 GLU A O 1
ATOM 869 N N . GLN A 1 105 ? 4.293 12.451 8.303 1.00 85.56 105 GLN A N 1
ATOM 870 C CA . GLN A 1 105 ? 4.182 11.010 8.582 1.00 85.56 105 GLN A CA 1
ATOM 871 C C . GLN A 1 105 ? 2.730 10.511 8.725 1.00 85.56 105 GLN A C 1
ATOM 873 O O . GLN A 1 105 ? 2.404 9.709 9.603 1.00 85.56 105 GLN A O 1
ATOM 878 N N . LEU A 1 106 ? 1.845 11.002 7.853 1.00 89.69 106 LEU A N 1
ATOM 879 C CA . LEU A 1 106 ? 0.491 10.470 7.717 1.00 89.69 106 LEU A CA 1
ATOM 880 C C . LEU A 1 106 ? 0.543 9.020 7.229 1.00 89.69 106 LEU A C 1
ATOM 882 O O . LEU A 1 106 ? 1.346 8.680 6.355 1.00 89.69 106 LEU A O 1
ATOM 886 N N . ASP A 1 107 ? -0.332 8.178 7.758 1.00 88.69 107 ASP A N 1
ATOM 887 C CA . ASP A 1 107 ? -0.512 6.810 7.300 1.00 88.69 107 ASP A CA 1
ATOM 888 C C . ASP A 1 107 ? -1.379 6.741 6.024 1.00 88.69 107 ASP A C 1
ATOM 890 O O . ASP A 1 107 ? -1.869 7.742 5.486 1.00 88.69 107 ASP A O 1
ATOM 894 N N . TYR A 1 108 ? -1.530 5.536 5.471 1.00 86.94 108 TYR A N 1
ATOM 895 C CA . TYR A 1 108 ? -2.327 5.339 4.260 1.00 86.94 108 TYR A CA 1
ATOM 896 C C . TYR A 1 108 ? -3.815 5.670 4.468 1.00 86.94 108 TYR A C 1
ATOM 898 O O . TYR A 1 108 ? -4.423 6.275 3.579 1.00 86.94 108 TYR A O 1
ATOM 906 N N . SER A 1 109 ? -4.391 5.297 5.616 1.00 87.81 109 SER A N 1
ATOM 907 C CA . SER A 1 109 ? -5.810 5.496 5.934 1.00 87.81 109 SER A CA 1
ATOM 908 C C . SER A 1 109 ? -6.141 6.982 6.046 1.00 87.81 109 SER A C 1
ATOM 910 O O . SER A 1 109 ? -7.090 7.455 5.419 1.00 87.81 109 SER A O 1
ATOM 912 N N . GLU A 1 110 ? -5.307 7.748 6.747 1.00 92.94 110 GLU A N 1
ATOM 913 C CA . GLU A 1 110 ? -5.415 9.199 6.885 1.00 92.94 110 GLU A CA 1
ATOM 914 C C . GLU A 1 110 ? -5.353 9.889 5.518 1.00 92.94 110 GLU A C 1
ATOM 916 O O . GLU A 1 110 ? -6.228 10.687 5.175 1.00 92.94 110 GLU A O 1
ATOM 921 N N . VAL A 1 111 ? -4.363 9.553 4.682 1.00 94.75 111 VAL A N 1
ATOM 922 C CA . VAL A 1 111 ? -4.241 10.157 3.346 1.00 94.75 111 VAL A CA 1
ATOM 923 C C . VAL A 1 111 ? -5.398 9.744 2.434 1.00 94.75 111 VAL A C 1
ATOM 925 O O . VAL A 1 111 ? -5.869 10.558 1.632 1.00 94.75 111 VAL A O 1
ATOM 928 N N . SER A 1 112 ? -5.879 8.503 2.534 1.00 92.31 112 SER A N 1
ATOM 929 C CA . SER A 1 112 ? -7.032 8.041 1.758 1.00 92.31 112 SER A CA 1
ATOM 930 C C . SER A 1 112 ? -8.314 8.770 2.168 1.00 92.31 112 SER A C 1
ATOM 932 O O . SER A 1 112 ? -9.055 9.193 1.279 1.00 92.31 112 SER A O 1
ATOM 934 N N . TYR A 1 113 ? -8.513 9.006 3.470 1.00 93.94 113 TYR A N 1
ATOM 935 C CA . TYR A 1 113 ? -9.621 9.791 4.020 1.00 93.94 113 TYR A CA 1
ATOM 936 C C . TYR A 1 113 ? -9.593 11.240 3.539 1.00 93.94 113 TYR A C 1
ATOM 938 O O . TYR A 1 113 ? -10.568 11.739 2.982 1.00 93.94 113 TYR A O 1
ATOM 946 N N . ILE A 1 114 ? -8.446 11.915 3.668 1.00 95.38 114 ILE A N 1
ATOM 947 C CA . ILE A 1 114 ? -8.285 13.287 3.164 1.00 95.38 114 ILE A CA 1
ATOM 948 C C . ILE A 1 114 ? -8.594 13.312 1.667 1.00 95.38 114 ILE A C 1
ATOM 950 O O . ILE A 1 114 ? -9.340 14.161 1.187 1.00 95.38 114 ILE A O 1
ATOM 954 N N . CYS A 1 115 ? -8.047 12.355 0.914 1.00 95.06 115 CYS A N 1
ATOM 955 C CA . CYS A 1 115 ? -8.257 12.272 -0.522 1.00 95.06 115 CYS A CA 1
ATOM 956 C C . CYS A 1 115 ? -9.731 12.064 -0.885 1.00 95.06 115 CYS A C 1
ATOM 958 O O . CYS A 1 115 ? -10.173 12.692 -1.841 1.00 95.06 115 CYS A O 1
ATOM 960 N N . SER A 1 116 ? -10.489 11.227 -0.168 1.00 93.75 116 SER A N 1
ATOM 961 C CA . SER A 1 116 ? -11.908 10.986 -0.460 1.00 93.75 116 SER A CA 1
ATOM 962 C C . SER A 1 116 ? -12.766 12.225 -0.191 1.00 93.75 116 SER A C 1
ATOM 964 O O . SER A 1 116 ? -13.577 12.584 -1.045 1.00 93.75 116 SER A O 1
ATOM 966 N N . ARG A 1 117 ? -12.527 12.929 0.924 1.00 94.00 117 ARG A N 1
ATOM 967 C CA . ARG A 1 117 ? -13.247 14.158 1.305 1.00 94.00 117 ARG A CA 1
ATOM 968 C C . ARG A 1 117 ? -12.909 15.348 0.408 1.00 94.00 117 ARG A C 1
ATOM 970 O O . ARG A 1 117 ? -13.779 16.140 0.057 1.00 94.00 117 ARG A O 1
ATOM 977 N N . GLU A 1 118 ? -11.649 15.461 -0.000 1.00 94.50 118 GLU A N 1
ATOM 978 C CA . GLU A 1 118 ? -11.164 16.594 -0.788 1.00 94.50 118 GLU A CA 1
ATOM 979 C C . GLU A 1 118 ? -11.260 16.381 -2.299 1.00 94.50 118 GLU A C 1
ATOM 981 O O . GLU A 1 118 ? -11.086 17.342 -3.041 1.00 94.50 118 GLU A O 1
ATOM 986 N N . ARG A 1 119 ? -11.502 15.160 -2.803 1.00 92.88 119 ARG A N 1
ATOM 987 C CA . ARG A 1 119 ? -11.269 14.823 -4.223 1.00 92.88 119 ARG A CA 1
ATOM 988 C C . ARG A 1 119 ? -11.895 15.809 -5.209 1.00 92.88 119 ARG A C 1
ATOM 990 O O . ARG A 1 119 ? -11.218 16.229 -6.143 1.00 92.88 119 ARG A O 1
ATOM 997 N N . SER A 1 120 ? -13.160 16.169 -4.999 1.00 92.31 120 SER A N 1
ATOM 998 C CA . SER A 1 120 ? -13.926 17.053 -5.887 1.00 92.31 120 SER A CA 1
ATOM 999 C C . SER A 1 120 ? -13.411 18.496 -5.900 1.00 92.31 120 SER A C 1
ATOM 1001 O O . SER A 1 120 ? -13.521 19.180 -6.914 1.00 92.31 120 SER A O 1
ATOM 1003 N N . ARG A 1 121 ? -12.807 18.958 -4.800 1.00 94.94 121 ARG A N 1
ATOM 1004 C CA . ARG A 1 121 ? -12.284 20.325 -4.636 1.00 94.94 121 ARG A CA 1
ATOM 1005 C C . ARG A 1 121 ? -10.755 20.414 -4.651 1.00 94.94 121 ARG A C 1
ATOM 1007 O O . ARG A 1 121 ? -10.208 21.515 -4.750 1.00 94.94 121 ARG A O 1
ATOM 1014 N N . CYS A 1 122 ? -10.065 19.274 -4.638 1.00 97.12 122 CYS A N 1
ATOM 1015 C CA . CYS A 1 122 ? -8.613 19.162 -4.624 1.00 97.12 122 CYS A CA 1
ATOM 1016 C C . CYS A 1 122 ? -8.019 19.900 -5.835 1.00 97.12 122 CYS A C 1
ATOM 1018 O O . CYS A 1 122 ? -8.287 19.510 -6.976 1.00 97.12 122 CYS A O 1
ATOM 1020 N N . PRO A 1 123 ? -7.204 20.952 -5.624 1.00 96.94 123 PRO A N 1
ATOM 1021 C CA . PRO A 1 123 ? -6.695 21.778 -6.719 1.00 96.94 123 PRO A CA 1
ATOM 1022 C C . PRO A 1 123 ? -5.825 20.966 -7.683 1.00 96.94 123 PRO A C 1
ATOM 1024 O O . PRO A 1 123 ? -5.946 21.105 -8.896 1.00 96.94 123 PRO A O 1
ATOM 1027 N N . TYR A 1 124 ? -5.020 20.048 -7.144 1.00 98.12 124 TYR A N 1
ATOM 1028 C CA . TYR A 1 124 ? -4.153 19.173 -7.925 1.00 98.12 124 TYR A CA 1
ATOM 1029 C C . TYR A 1 124 ? -4.946 18.178 -8.783 1.00 98.12 124 TYR A C 1
ATOM 1031 O O . TYR A 1 124 ? -4.570 17.892 -9.919 1.00 98.12 124 TYR A O 1
ATOM 1039 N N . TYR A 1 125 ? -6.035 17.616 -8.244 1.00 97.75 125 TYR A N 1
ATOM 1040 C CA . TYR A 1 125 ? -6.873 16.675 -8.992 1.00 97.75 125 TYR A CA 1
ATOM 1041 C C . TYR A 1 125 ? -7.670 17.401 -10.077 1.00 97.75 125 TYR A C 1
ATOM 1043 O O . TYR A 1 125 ? -7.649 16.964 -11.218 1.00 97.75 125 TYR A O 1
ATOM 1051 N N . ARG A 1 126 ? -8.283 18.550 -9.763 1.00 97.19 126 ARG A N 1
ATOM 1052 C CA . ARG A 1 126 ? -9.011 19.359 -10.755 1.00 97.19 126 ARG A CA 1
ATOM 1053 C C . ARG A 1 126 ? -8.122 19.783 -11.920 1.00 97.19 126 ARG A C 1
ATOM 1055 O O . ARG A 1 126 ? -8.489 19.547 -13.063 1.00 97.19 126 ARG A O 1
ATOM 1062 N N . ARG A 1 127 ? -6.910 20.275 -11.639 1.00 97.00 127 ARG A N 1
ATOM 1063 C CA . ARG A 1 127 ? -5.952 20.622 -12.698 1.00 97.00 127 ARG A CA 1
ATOM 1064 C C . ARG A 1 127 ? -5.553 19.416 -13.553 1.00 97.00 127 ARG A C 1
ATOM 1066 O O . ARG A 1 127 ? -5.335 19.545 -14.748 1.00 97.00 127 ARG A O 1
ATOM 1073 N N . LEU A 1 128 ? -5.463 18.222 -12.966 1.00 97.31 128 LEU A N 1
ATOM 1074 C CA . LEU A 1 128 ? -5.221 17.004 -13.741 1.00 97.31 128 LEU A CA 1
ATOM 1075 C C . LEU A 1 128 ? -6.399 16.684 -14.684 1.00 97.31 128 LEU A C 1
ATOM 1077 O O . LEU A 1 128 ? -6.182 16.211 -15.803 1.00 97.31 128 LEU A O 1
ATOM 1081 N N . GLU A 1 129 ? -7.637 16.911 -14.241 1.00 96.38 129 GLU A N 1
ATOM 1082 C CA . GLU A 1 129 ? -8.854 16.697 -15.039 1.00 96.38 129 GLU A CA 1
ATOM 1083 C C . GLU A 1 129 ? -8.988 17.692 -16.203 1.00 96.38 129 GLU A C 1
ATOM 1085 O O . GLU A 1 129 ? -9.503 17.302 -17.244 1.00 96.38 129 GLU A O 1
ATOM 1090 N N . GLU A 1 130 ? -8.438 18.906 -16.090 1.00 95.62 130 GLU A N 1
ATOM 1091 C CA . GLU A 1 130 ? -8.347 19.878 -17.202 1.00 95.62 130 GLU A CA 1
ATOM 1092 C C . GLU A 1 130 ? -7.490 19.369 -18.377 1.00 95.62 130 GLU A C 1
ATOM 1094 O O . GLU A 1 130 ? -7.648 19.820 -19.510 1.00 95.62 130 GLU A O 1
ATOM 1099 N N . GLY A 1 131 ? -6.612 18.397 -18.123 1.00 93.06 131 GLY A N 1
ATOM 1100 C CA . GLY A 1 131 ? -5.781 17.750 -19.131 1.00 93.06 131 GLY A CA 1
ATOM 1101 C C . GLY A 1 131 ? -4.292 17.930 -18.860 1.00 93.06 131 GLY A C 1
ATOM 1102 O O . GLY A 1 131 ? -3.819 18.980 -18.437 1.00 93.06 131 GLY A O 1
ATOM 1103 N N . VAL A 1 132 ? -3.527 16.869 -19.113 1.00 95.19 132 VAL A N 1
ATOM 1104 C CA . VAL A 1 132 ? -2.065 16.877 -19.012 1.00 95.19 132 VAL A CA 1
ATOM 1105 C C . VAL A 1 132 ? -1.508 16.129 -20.204 1.00 95.19 132 VAL A C 1
ATOM 1107 O O . VAL A 1 132 ? -1.918 15.001 -20.480 1.00 95.19 132 VAL A O 1
ATOM 1110 N N . ASP A 1 133 ? -0.541 16.744 -20.874 1.00 94.56 133 ASP A N 1
ATOM 1111 C CA . ASP A 1 133 ? 0.242 16.074 -21.899 1.00 94.56 133 ASP A CA 1
ATOM 1112 C C . ASP A 1 133 ? 1.162 15.023 -21.259 1.00 94.56 133 ASP A C 1
ATOM 1114 O O . ASP A 1 133 ? 2.213 15.332 -20.686 1.00 94.56 133 ASP A O 1
ATOM 1118 N N . LEU A 1 134 ? 0.746 13.759 -21.351 1.00 95.56 134 LEU A N 1
ATOM 1119 C CA . LEU A 1 134 ? 1.490 12.624 -20.812 1.00 95.56 134 LEU A CA 1
ATOM 1120 C C . LEU A 1 134 ? 2.793 12.355 -21.584 1.00 95.56 134 LEU A C 1
ATOM 1122 O O . LEU A 1 134 ? 3.690 11.728 -21.018 1.00 95.56 134 LEU A O 1
ATOM 1126 N N . GLN A 1 135 ? 2.953 12.863 -22.819 1.00 93.62 135 GLN A N 1
ATOM 1127 C CA . GLN A 1 135 ? 4.174 12.660 -23.616 1.00 93.62 135 GLN A CA 1
ATOM 1128 C C . GLN A 1 135 ? 5.412 13.263 -22.948 1.00 93.62 135 GLN A C 1
ATOM 1130 O O . GLN A 1 135 ? 6.520 12.733 -23.069 1.00 93.62 135 GLN A O 1
ATOM 1135 N N . ARG A 1 136 ? 5.222 14.316 -22.146 1.00 91.50 136 ARG A N 1
ATOM 1136 C CA . ARG A 1 136 ? 6.277 14.924 -21.317 1.00 91.50 136 ARG A CA 1
ATOM 1137 C C . ARG A 1 136 ? 6.896 13.946 -20.316 1.00 91.50 136 ARG A C 1
ATOM 1139 O O . ARG A 1 136 ? 8.036 14.133 -19.903 1.00 91.50 136 ARG A O 1
ATOM 1146 N N . PHE A 1 137 ? 6.153 12.911 -19.933 1.00 94.69 137 PHE A N 1
ATOM 1147 C CA . PHE A 1 137 ? 6.595 11.876 -19.005 1.00 94.69 137 PHE A CA 1
ATOM 1148 C C . PHE A 1 137 ? 7.066 10.634 -19.760 1.00 94.69 137 PHE A C 1
ATOM 1150 O O . PHE A 1 137 ? 8.170 10.147 -19.519 1.00 94.69 137 PHE A O 1
ATOM 1157 N N . THR A 1 138 ? 6.268 10.141 -20.711 1.00 92.88 138 THR A N 1
ATOM 1158 C CA . THR A 1 138 ? 6.575 8.896 -21.432 1.00 92.88 138 THR A CA 1
ATOM 1159 C C . THR A 1 138 ? 7.825 9.000 -22.303 1.00 92.88 138 THR A C 1
ATOM 1161 O O . THR A 1 138 ? 8.536 8.008 -22.450 1.00 92.88 138 THR A O 1
ATOM 1164 N N . SER A 1 139 ? 8.161 10.189 -22.818 1.00 89.62 139 SER A N 1
ATOM 1165 C CA . SER A 1 139 ? 9.386 10.420 -23.605 1.00 89.62 139 SER A CA 1
ATOM 1166 C C . SER A 1 139 ? 10.683 10.116 -22.844 1.00 89.62 139 SER A C 1
ATOM 1168 O O . SER A 1 139 ? 11.664 9.689 -23.452 1.00 89.62 139 SER A O 1
ATOM 1170 N N . ARG A 1 140 ? 10.687 10.251 -21.509 1.00 89.06 140 ARG A N 1
ATOM 1171 C CA . ARG A 1 140 ? 11.833 9.874 -20.657 1.00 89.06 140 ARG A CA 1
ATOM 1172 C C . ARG A 1 140 ? 12.021 8.357 -20.578 1.00 89.06 140 ARG A C 1
ATOM 1174 O O . ARG A 1 140 ? 13.120 7.877 -20.313 1.00 89.06 140 ARG A O 1
ATOM 1181 N N . GLY A 1 141 ? 10.955 7.593 -20.812 1.00 93.06 141 GLY A N 1
ATOM 1182 C CA . GLY A 1 141 ? 10.961 6.139 -20.934 1.00 93.06 141 GLY A CA 1
ATOM 1183 C C . GLY A 1 141 ? 11.160 5.343 -19.643 1.00 93.06 141 GLY A C 1
ATOM 1184 O O . GLY A 1 141 ? 10.608 4.261 -19.544 1.00 93.06 141 GLY A O 1
ATOM 1185 N N . ALA A 1 142 ? 11.888 5.835 -18.643 1.00 97.31 142 ALA A N 1
ATOM 1186 C CA . ALA A 1 142 ? 12.004 5.183 -17.334 1.00 97.31 142 ALA A CA 1
ATOM 1187 C C . ALA A 1 142 ? 11.809 6.210 -16.212 1.00 97.31 142 ALA A C 1
ATOM 1189 O O . ALA A 1 142 ? 12.637 7.113 -16.057 1.00 97.31 142 ALA A O 1
ATOM 1190 N N . LEU A 1 143 ? 10.716 6.083 -15.455 1.00 97.94 143 LEU A N 1
ATOM 1191 C CA . LEU A 1 143 ? 10.292 7.054 -14.441 1.00 97.94 143 LEU A CA 1
ATOM 1192 C C . LEU A 1 143 ? 10.288 6.451 -13.035 1.00 97.94 143 LEU A C 1
ATOM 1194 O O . LEU A 1 143 ? 9.502 5.546 -12.748 1.00 97.94 143 LEU A O 1
ATOM 1198 N N . THR A 1 144 ? 11.114 6.990 -12.144 1.00 97.62 144 THR A N 1
ATOM 1199 C CA . THR A 1 144 ? 11.003 6.699 -10.709 1.00 97.62 144 THR A CA 1
ATOM 1200 C C . THR A 1 144 ? 9.805 7.432 -10.098 1.00 97.62 144 THR A C 1
ATOM 1202 O O . THR A 1 144 ? 9.157 8.256 -10.756 1.00 97.62 144 THR A O 1
ATOM 1205 N N . TYR A 1 145 ? 9.483 7.165 -8.827 1.00 95.19 145 TYR A N 1
ATOM 1206 C CA . TYR A 1 145 ? 8.364 7.855 -8.182 1.00 95.19 145 TYR A CA 1
ATOM 1207 C C . TYR A 1 145 ? 8.672 9.351 -8.079 1.00 95.19 145 TYR A C 1
ATOM 1209 O O . TYR A 1 145 ? 7.775 10.170 -8.279 1.00 95.19 145 TYR A O 1
ATOM 1217 N N . LEU A 1 146 ? 9.942 9.697 -7.832 1.00 96.00 146 LEU A N 1
ATOM 1218 C CA . LEU A 1 146 ? 10.404 11.074 -7.718 1.00 96.00 146 LEU A CA 1
ATOM 1219 C C . LEU A 1 146 ? 10.268 11.816 -9.052 1.00 96.00 146 LEU A C 1
ATOM 1221 O O . LEU A 1 146 ? 9.766 12.936 -9.070 1.00 96.00 146 LEU A O 1
ATOM 1225 N N . ASP A 1 147 ? 10.589 11.165 -10.178 1.00 97.38 147 ASP A N 1
ATOM 1226 C CA . ASP A 1 147 ? 10.387 11.751 -11.509 1.00 97.38 147 ASP A CA 1
ATOM 1227 C C . ASP A 1 147 ? 8.924 12.160 -11.748 1.00 97.38 147 ASP A C 1
ATOM 1229 O O . ASP A 1 147 ? 8.645 13.227 -12.307 1.00 97.38 147 ASP A O 1
ATOM 1233 N N . VAL A 1 148 ? 7.978 11.308 -11.335 1.00 97.88 148 VAL A N 1
ATOM 1234 C CA . VAL A 1 148 ? 6.542 11.589 -11.465 1.00 97.88 148 VAL A CA 1
ATOM 1235 C C . VAL A 1 148 ? 6.099 12.652 -10.463 1.00 97.88 148 VAL A C 1
ATOM 1237 O O . VAL A 1 148 ? 5.335 13.544 -10.831 1.00 97.88 148 VAL A O 1
ATOM 1240 N N . LEU A 1 149 ? 6.573 12.572 -9.218 1.00 97.44 149 LEU A N 1
ATOM 1241 C CA . LEU A 1 149 ? 6.235 13.498 -8.142 1.00 97.44 149 LEU A CA 1
ATOM 1242 C C . LEU A 1 149 ? 6.666 14.926 -8.479 1.00 97.44 149 LEU A C 1
ATOM 1244 O O . LEU A 1 149 ? 5.817 15.812 -8.527 1.00 97.44 149 LEU A O 1
ATOM 1248 N N . GLU A 1 150 ? 7.939 15.139 -8.803 1.00 97.25 150 GLU A N 1
ATOM 1249 C CA . GLU A 1 150 ? 8.465 16.460 -9.157 1.00 97.25 150 GLU A CA 1
ATOM 1250 C C . GLU A 1 150 ? 7.828 17.005 -10.439 1.00 97.25 150 GLU A C 1
ATOM 1252 O O . GLU A 1 150 ? 7.523 18.193 -10.552 1.00 97.25 150 GLU A O 1
ATOM 1257 N N . GLY A 1 151 ? 7.611 16.141 -11.436 1.00 97.25 151 GLY A N 1
ATOM 1258 C CA . GLY A 1 151 ? 6.936 16.539 -12.667 1.00 97.25 151 GLY A CA 1
ATOM 1259 C C . GLY A 1 151 ? 5.497 16.988 -12.411 1.00 97.25 151 GLY A C 1
ATOM 1260 O O . GLY A 1 151 ? 5.063 18.001 -12.959 1.00 97.25 151 GLY A O 1
ATOM 1261 N N . ALA A 1 152 ? 4.771 16.276 -11.550 1.00 97.69 152 ALA A N 1
ATOM 1262 C CA . ALA A 1 152 ? 3.427 16.650 -11.137 1.00 97.69 152 ALA A CA 1
ATOM 1263 C C . ALA A 1 152 ? 3.410 17.934 -10.294 1.00 97.69 152 ALA A C 1
ATOM 1265 O O . ALA A 1 152 ? 2.546 18.780 -10.518 1.00 97.69 152 ALA A O 1
ATOM 1266 N N . GLU A 1 153 ? 4.371 18.112 -9.383 1.00 97.19 153 GLU A N 1
ATOM 1267 C CA . GLU A 1 153 ? 4.541 19.332 -8.585 1.00 97.19 153 GLU A CA 1
ATOM 1268 C C . GLU A 1 153 ? 4.772 20.556 -9.480 1.00 97.19 153 GLU A C 1
ATOM 1270 O O . GLU A 1 153 ? 4.058 21.548 -9.337 1.00 97.19 153 GLU A O 1
ATOM 1275 N N . ARG A 1 154 ? 5.673 20.466 -10.471 1.00 96.88 154 ARG A N 1
ATOM 1276 C CA . ARG A 1 154 ? 5.928 21.549 -11.444 1.00 96.88 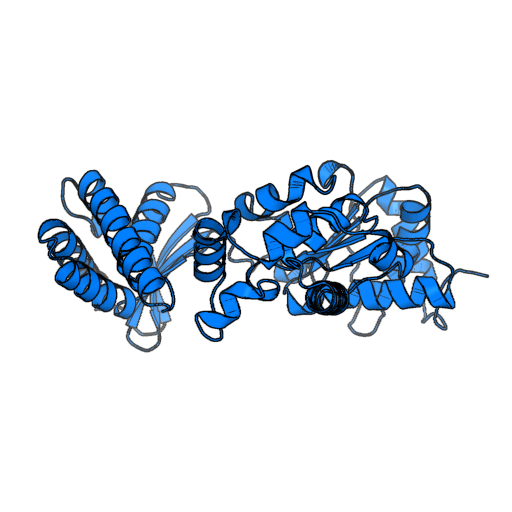154 ARG A CA 1
ATOM 1277 C C . ARG A 1 154 ? 4.684 21.938 -12.243 1.00 96.88 154 ARG A C 1
ATOM 1279 O O . ARG A 1 154 ? 4.484 23.110 -12.543 1.00 96.88 154 ARG A O 1
ATOM 1286 N N . LEU A 1 155 ? 3.845 20.964 -12.591 1.00 96.62 155 LEU A N 1
ATOM 1287 C CA . LEU A 1 155 ? 2.579 21.205 -13.292 1.00 96.62 155 LEU A CA 1
ATOM 1288 C C . LEU A 1 155 ? 1.442 21.604 -12.328 1.00 96.62 155 LEU A C 1
ATOM 1290 O O . LEU A 1 155 ? 0.388 22.076 -12.757 1.00 96.62 155 LEU A O 1
ATOM 1294 N N . GLY A 1 156 ? 1.634 21.432 -11.019 1.00 97.06 156 GLY A N 1
ATOM 1295 C CA . GLY A 1 156 ? 0.618 21.587 -9.980 1.00 97.06 156 GLY A CA 1
ATOM 1296 C C . GLY A 1 156 ? -0.572 20.637 -10.136 1.00 97.06 156 GLY A C 1
ATOM 1297 O O . GLY A 1 156 ? -1.702 21.013 -9.830 1.00 97.06 156 GLY A O 1
ATOM 1298 N N . VAL A 1 157 ? -0.330 19.416 -10.616 1.00 98.31 157 VAL A N 1
ATOM 1299 C CA . VAL A 1 157 ? -1.344 18.360 -10.791 1.00 98.31 157 VAL A CA 1
ATOM 1300 C C . VAL A 1 157 ? -1.179 17.258 -9.751 1.00 98.31 157 VAL A C 1
ATOM 1302 O O . VAL A 1 157 ? -0.161 17.179 -9.072 1.00 98.31 157 VAL A O 1
ATOM 1305 N N . CYS A 1 158 ? -2.187 16.398 -9.585 1.00 98.19 158 CYS A N 1
ATOM 1306 C CA . CYS A 1 158 ? -2.148 15.348 -8.568 1.00 98.19 158 CYS A CA 1
ATOM 1307 C C . CYS A 1 158 ? -1.180 14.226 -8.977 1.00 98.19 158 CYS A C 1
ATOM 1309 O O . CYS A 1 158 ? -1.500 13.497 -9.922 1.00 98.19 158 CYS A O 1
ATOM 1311 N N . PRO A 1 159 ? -0.068 13.998 -8.247 1.00 98.12 159 PRO A N 1
ATOM 1312 C CA . PRO A 1 159 ? 0.908 12.979 -8.626 1.00 98.12 159 PRO A CA 1
ATOM 1313 C C . PRO A 1 159 ? 0.313 11.570 -8.586 1.00 98.12 159 PRO A C 1
ATOM 1315 O O . PRO A 1 159 ? 0.518 10.787 -9.509 1.00 98.12 159 PRO A O 1
ATOM 1318 N N . TYR A 1 160 ? -0.495 11.263 -7.560 1.00 97.25 160 TYR A N 1
ATOM 1319 C CA . TYR A 1 160 ? -1.116 9.945 -7.405 1.00 97.25 160 TYR A CA 1
ATOM 1320 C C . TYR A 1 160 ? -2.040 9.576 -8.574 1.00 97.25 160 TYR A C 1
ATOM 1322 O O . TYR A 1 160 ? -2.006 8.452 -9.068 1.00 97.25 160 TYR A O 1
ATOM 1330 N N . PHE A 1 161 ? -2.881 10.501 -9.038 1.00 97.12 161 PHE A N 1
ATOM 1331 C CA . PHE A 1 161 ? -3.759 10.214 -10.173 1.00 97.12 161 PHE A CA 1
ATOM 1332 C C . PHE A 1 161 ? -3.033 10.347 -11.518 1.00 97.12 161 PHE A C 1
ATOM 1334 O O . PHE A 1 161 ? -3.387 9.632 -12.455 1.00 97.12 161 PHE A O 1
ATOM 1341 N N . LEU A 1 162 ? -1.981 11.170 -11.610 1.00 98.12 162 LEU A N 1
ATOM 1342 C CA . LEU A 1 162 ? -1.117 11.227 -12.787 1.00 98.12 162 LEU A CA 1
ATOM 1343 C C . LEU A 1 162 ? -0.414 9.884 -13.024 1.00 98.12 162 LEU A C 1
ATOM 1345 O O . LEU A 1 162 ? -0.526 9.346 -14.124 1.00 98.12 162 LEU A O 1
ATOM 1349 N N . GLN A 1 163 ? 0.227 9.292 -12.006 1.00 97.81 163 GLN A N 1
ATOM 1350 C CA . GLN A 1 163 ? 0.856 7.970 -12.157 1.00 97.81 163 GLN A CA 1
ATOM 1351 C C . GLN A 1 163 ? -0.154 6.895 -12.576 1.00 97.81 163 GLN A C 1
ATOM 1353 O O . GLN A 1 163 ? 0.198 6.005 -13.335 1.00 97.81 163 GLN A O 1
ATOM 1358 N N . ARG A 1 164 ? -1.426 6.982 -12.154 1.00 97.06 164 ARG A N 1
ATOM 1359 C CA . ARG A 1 164 ? -2.477 6.039 -12.582 1.00 97.06 164 ARG A CA 1
ATOM 1360 C C . ARG A 1 164 ? -2.816 6.184 -14.065 1.00 97.06 164 ARG A C 1
ATOM 1362 O O . ARG A 1 164 ? -3.131 5.186 -14.708 1.00 97.06 164 ARG A O 1
ATOM 1369 N N . ARG A 1 165 ? -2.754 7.402 -14.618 1.00 97.31 165 ARG A N 1
ATOM 1370 C CA . ARG A 1 165 ? -2.892 7.629 -16.066 1.00 97.31 165 ARG A CA 1
ATOM 1371 C C . ARG A 1 165 ? -1.665 7.115 -16.823 1.00 97.31 165 ARG A C 1
ATOM 1373 O O . ARG A 1 165 ? -1.836 6.461 -17.844 1.00 97.31 165 ARG A O 1
ATOM 1380 N N . LEU A 1 166 ? -0.461 7.351 -16.296 1.00 98.00 166 LEU A N 1
ATOM 1381 C CA . LEU A 1 166 ? 0.793 6.841 -16.865 1.00 98.00 166 LEU A CA 1
ATOM 1382 C C . LEU A 1 166 ? 0.866 5.309 -16.831 1.00 98.00 166 LEU A C 1
ATOM 1384 O O . LEU A 1 166 ? 1.292 4.705 -17.808 1.00 98.00 166 LEU A O 1
ATOM 1388 N N . LEU A 1 167 ? 0.366 4.676 -15.768 1.00 97.50 167 LEU A N 1
ATOM 1389 C CA . LEU A 1 167 ? 0.360 3.223 -15.602 1.00 97.50 167 LEU A CA 1
ATOM 1390 C C . LEU A 1 167 ? -0.328 2.503 -16.770 1.00 97.50 167 LEU A C 1
ATOM 1392 O O . LEU A 1 167 ? 0.129 1.445 -17.184 1.00 97.50 167 LEU A O 1
ATOM 1396 N N . ARG A 1 168 ? -1.366 3.107 -17.362 1.00 96.56 168 ARG A N 1
ATOM 1397 C CA . ARG A 1 168 ? -2.062 2.559 -18.543 1.00 96.56 168 ARG A CA 1
ATOM 1398 C C . ARG A 1 168 ? -1.179 2.458 -19.785 1.00 96.56 168 ARG A C 1
ATOM 1400 O O . ARG A 1 168 ? -1.488 1.696 -20.696 1.00 96.56 168 ARG A O 1
ATOM 1407 N N . LEU A 1 169 ? -0.123 3.263 -19.848 1.00 96.44 169 LEU A N 1
ATOM 1408 C CA . LEU A 1 169 ? 0.812 3.313 -20.967 1.00 96.44 169 LEU A CA 1
ATOM 1409 C C . LEU A 1 169 ? 2.052 2.444 -20.715 1.00 96.44 169 LEU A C 1
ATOM 1411 O O . LEU A 1 169 ? 2.778 2.156 -21.663 1.00 96.44 169 LEU A O 1
ATOM 1415 N N . ALA A 1 170 ? 2.303 2.049 -19.462 1.00 97.44 170 ALA A N 1
ATOM 1416 C CA . ALA A 1 170 ? 3.519 1.360 -19.049 1.00 97.44 170 ALA A CA 1
ATOM 1417 C C . ALA A 1 170 ? 3.634 -0.044 -19.655 1.00 97.44 170 ALA A C 1
ATOM 1419 O O . ALA A 1 170 ? 2.680 -0.819 -19.675 1.00 97.44 170 ALA A O 1
ATOM 1420 N N . ASP A 1 171 ? 4.840 -0.381 -20.103 1.00 97.69 171 ASP A N 1
ATOM 1421 C CA . ASP A 1 171 ? 5.260 -1.740 -20.439 1.00 97.69 171 ASP A CA 1
ATOM 1422 C C . ASP A 1 171 ? 5.702 -2.496 -19.188 1.00 97.69 171 ASP A C 1
ATOM 1424 O O . ASP A 1 171 ? 5.407 -3.680 -19.030 1.00 97.69 171 ASP A O 1
ATOM 1428 N N . VAL A 1 172 ? 6.396 -1.796 -18.289 1.00 98.31 172 VAL A N 1
ATOM 1429 C CA . VAL A 1 172 ? 6.918 -2.348 -17.040 1.00 98.31 172 VAL A CA 1
ATOM 1430 C C . VAL A 1 172 ? 6.478 -1.469 -15.880 1.00 98.31 172 VAL A C 1
ATOM 1432 O O . VAL A 1 172 ? 6.721 -0.261 -15.885 1.00 98.31 172 VAL A O 1
ATOM 1435 N N . VAL A 1 173 ? 5.870 -2.073 -14.865 1.00 98.12 173 VAL A N 1
ATOM 1436 C CA . VAL A 1 173 ? 5.580 -1.404 -13.596 1.00 98.12 173 VAL A CA 1
ATOM 1437 C C . VAL A 1 173 ? 6.325 -2.091 -12.465 1.00 98.12 173 VAL A C 1
ATOM 1439 O O . VAL A 1 173 ? 6.258 -3.308 -12.339 1.00 98.12 173 VAL A O 1
ATOM 1442 N N . SER A 1 174 ? 7.017 -1.314 -11.636 1.00 98.06 174 SER A N 1
ATOM 1443 C CA . SER A 1 174 ? 7.608 -1.793 -10.386 1.00 98.06 174 SER A CA 1
ATOM 1444 C C . SER A 1 174 ? 6.778 -1.327 -9.190 1.00 98.06 174 SER A C 1
ATOM 1446 O O . SER A 1 174 ? 6.483 -0.137 -9.083 1.00 98.06 174 SER A O 1
ATOM 1448 N N . LEU A 1 175 ? 6.353 -2.238 -8.316 1.00 95.75 175 LEU A N 1
ATOM 1449 C CA . LEU A 1 175 ? 5.410 -1.971 -7.220 1.00 95.75 175 LEU A CA 1
ATOM 1450 C C . LEU A 1 175 ? 5.662 -2.871 -6.003 1.00 95.75 175 LEU A C 1
ATOM 1452 O O . LEU A 1 175 ? 6.332 -3.892 -6.102 1.00 95.75 175 LEU A O 1
ATOM 1456 N N . SER A 1 176 ? 5.126 -2.498 -4.839 1.00 91.94 176 SER A N 1
ATOM 1457 C CA . SER A 1 176 ? 5.191 -3.352 -3.641 1.00 91.94 176 SER A CA 1
ATOM 1458 C C . SER A 1 176 ? 4.389 -4.645 -3.836 1.00 91.94 176 SER A C 1
ATOM 1460 O O . SER A 1 176 ? 3.313 -4.591 -4.439 1.00 91.94 176 SER A O 1
ATOM 1462 N N . TYR A 1 177 ? 4.853 -5.771 -3.270 1.00 88.31 177 TYR A N 1
ATOM 1463 C CA . TYR A 1 177 ? 4.138 -7.057 -3.278 1.00 88.31 177 TYR A CA 1
ATOM 1464 C C . TYR A 1 177 ? 2.672 -6.902 -2.892 1.00 88.31 177 TYR A C 1
ATOM 1466 O O . TYR A 1 177 ? 1.827 -7.559 -3.487 1.00 88.31 177 TYR A O 1
ATOM 1474 N N . ASN A 1 178 ? 2.354 -5.984 -1.978 1.00 84.44 178 ASN A N 1
ATOM 1475 C CA . ASN A 1 178 ? 0.998 -5.759 -1.497 1.00 84.44 178 ASN A CA 1
ATOM 1476 C C . ASN A 1 178 ? -0.013 -5.521 -2.636 1.00 84.44 178 ASN A C 1
ATOM 1478 O O . ASN A 1 178 ? -1.146 -5.961 -2.533 1.00 84.44 178 ASN A O 1
ATOM 1482 N N . TYR A 1 179 ? 0.373 -4.914 -3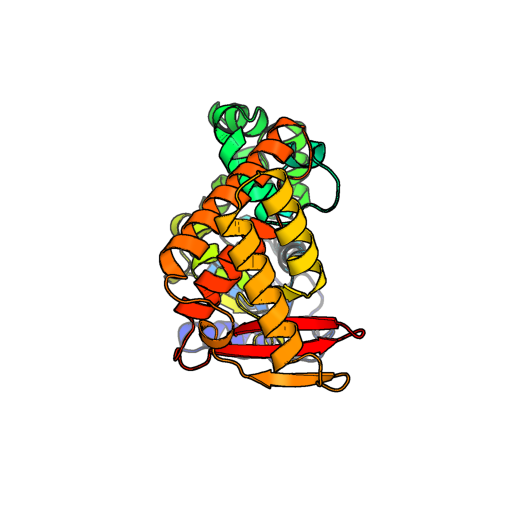.764 1.00 88.81 179 TYR A N 1
ATOM 1483 C CA . TYR A 1 179 ? -0.536 -4.754 -4.914 1.00 88.81 179 TYR A CA 1
ATOM 1484 C C . TYR A 1 179 ? -0.781 -6.038 -5.726 1.00 88.81 179 TYR A C 1
ATOM 1486 O O . TYR A 1 179 ? -1.692 -6.076 -6.555 1.00 88.81 179 TYR A O 1
ATOM 1494 N N . VAL A 1 180 ? 0.053 -7.060 -5.535 1.00 87.88 180 VAL A N 1
ATOM 1495 C CA . VAL A 1 180 ? -0.058 -8.379 -6.170 1.00 87.88 180 VAL A CA 1
ATOM 1496 C C . VAL A 1 180 ? -0.861 -9.333 -5.292 1.00 87.88 180 VAL A C 1
ATOM 1498 O O . VAL A 1 180 ? -1.712 -10.042 -5.818 1.00 87.88 180 VAL A O 1
ATOM 1501 N N . VAL A 1 181 ? -0.605 -9.337 -3.980 1.00 82.00 181 VAL A N 1
ATOM 1502 C CA . VAL A 1 181 ? -1.175 -10.328 -3.052 1.00 82.00 181 VAL A CA 1
ATOM 1503 C C . VAL A 1 181 ? -2.386 -9.834 -2.252 1.00 82.00 181 VAL A C 1
ATOM 1505 O O . VAL A 1 181 ? -3.242 -10.644 -1.922 1.00 82.00 181 VAL A O 1
ATOM 1508 N N . SER A 1 182 ? -2.534 -8.527 -1.988 1.00 78.62 182 SER A N 1
ATOM 1509 C CA . SER A 1 182 ? -3.753 -7.992 -1.355 1.00 78.62 182 SER A CA 1
ATOM 1510 C C . SER A 1 182 ? -4.815 -7.693 -2.409 1.00 78.62 182 SER A C 1
ATOM 1512 O O . SER A 1 182 ? -4.597 -6.886 -3.321 1.00 78.62 182 SER A O 1
ATOM 1514 N N . GLU A 1 183 ? -5.993 -8.303 -2.263 1.00 75.12 183 GLU A N 1
ATOM 1515 C CA . GLU A 1 183 ? -7.118 -8.068 -3.167 1.00 75.12 183 GLU A CA 1
ATOM 1516 C C . GLU A 1 183 ? -7.560 -6.594 -3.149 1.00 75.12 183 GLU A C 1
ATOM 1518 O O . GLU A 1 183 ? -7.698 -5.992 -4.216 1.00 75.12 183 GLU A O 1
ATOM 1523 N N . GLU A 1 184 ? -7.697 -5.980 -1.969 1.00 77.88 184 GLU A N 1
ATOM 1524 C CA . GLU A 1 184 ? -8.095 -4.572 -1.812 1.00 77.88 184 GLU A CA 1
ATOM 1525 C C . GLU A 1 184 ? -7.166 -3.625 -2.589 1.00 77.88 184 GLU A C 1
ATOM 1527 O O . GLU A 1 184 ? -7.610 -2.799 -3.399 1.00 77.88 184 GLU A O 1
ATOM 1532 N N . LEU A 1 185 ? -5.852 -3.773 -2.399 1.00 80.19 185 LEU A N 1
ATOM 1533 C CA . LEU A 1 185 ? -4.869 -2.936 -3.080 1.00 80.19 185 LEU A CA 1
ATOM 1534 C C . LEU A 1 185 ? -4.807 -3.251 -4.573 1.00 80.19 185 LEU 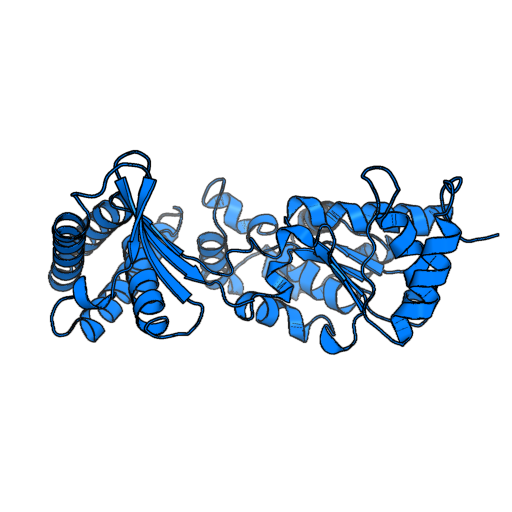A C 1
ATOM 1536 O O . LEU A 1 185 ? -4.719 -2.323 -5.386 1.00 80.19 185 LEU A O 1
ATOM 1540 N N . SER A 1 186 ? -4.917 -4.524 -4.954 1.00 82.62 186 SER A N 1
ATOM 1541 C CA . SER A 1 186 ? -4.964 -4.943 -6.354 1.00 82.62 186 SER A CA 1
ATOM 1542 C C . SER A 1 186 ? -6.145 -4.304 -7.093 1.00 82.62 186 SER A C 1
ATOM 1544 O O . SER A 1 186 ? -5.961 -3.741 -8.177 1.00 82.62 186 SER A O 1
ATOM 1546 N N . TRP A 1 187 ? -7.344 -4.262 -6.492 1.00 83.50 187 TRP A N 1
ATOM 1547 C CA . TRP A 1 187 ? -8.529 -3.606 -7.068 1.00 83.50 187 TRP A CA 1
ATOM 1548 C C . TRP A 1 187 ? -8.271 -2.149 -7.476 1.00 83.50 187 TRP A C 1
ATOM 1550 O O . TRP A 1 187 ? -8.823 -1.685 -8.478 1.00 83.50 187 TRP A O 1
ATOM 1560 N N . SER A 1 188 ? -7.386 -1.436 -6.771 1.00 84.00 188 SER A N 1
ATOM 1561 C CA . SER A 1 188 ? -7.087 -0.026 -7.054 1.00 84.00 188 SER A CA 1
ATOM 1562 C C . SER A 1 188 ? -6.374 0.217 -8.398 1.00 84.00 188 SER A C 1
ATOM 1564 O O . SER A 1 188 ? -6.496 1.316 -8.972 1.00 84.00 188 SER A O 1
ATOM 1566 N N . ILE A 1 189 ? -5.662 -0.792 -8.920 1.00 89.44 189 ILE A N 1
ATOM 1567 C CA . ILE A 1 189 ? -4.844 -0.684 -10.139 1.00 89.44 189 ILE A CA 1
ATOM 1568 C C . ILE A 1 189 ? -5.043 -1.803 -11.164 1.00 89.44 189 ILE A C 1
ATOM 1570 O O . ILE A 1 189 ? -4.597 -1.648 -12.301 1.00 89.44 189 ILE A O 1
ATOM 1574 N N . LYS A 1 190 ? -5.744 -2.892 -10.838 1.00 87.12 190 LYS A N 1
ATOM 1575 C CA . LYS A 1 190 ? -5.895 -4.042 -11.745 1.00 87.12 190 LYS A CA 1
ATOM 1576 C C . LYS A 1 190 ? -6.625 -3.732 -13.050 1.00 87.12 190 LYS A C 1
ATOM 1578 O O . LYS A 1 190 ? -6.456 -4.442 -14.031 1.00 87.12 190 LYS A O 1
ATOM 1583 N N . THR A 1 191 ? -7.438 -2.676 -13.075 1.00 90.38 191 THR A N 1
ATOM 1584 C CA . THR A 1 191 ? -8.114 -2.202 -14.295 1.00 90.38 191 THR A CA 1
ATOM 1585 C C . THR A 1 191 ? -7.250 -1.238 -15.111 1.00 90.38 191 THR A C 1
ATOM 1587 O O . THR A 1 191 ? -7.653 -0.809 -16.188 1.00 90.38 191 THR A O 1
ATOM 1590 N N . LEU A 1 192 ? -6.098 -0.823 -14.578 1.00 93.81 192 LEU A N 1
ATOM 1591 C CA . LEU A 1 192 ? -5.180 0.123 -15.210 1.00 93.81 192 LEU A CA 1
ATOM 1592 C C . LEU A 1 192 ? -4.011 -0.579 -15.896 1.00 93.81 192 LEU A C 1
ATOM 1594 O O . LEU A 1 192 ? -3.437 -0.007 -16.815 1.00 93.81 192 LEU A O 1
ATOM 1598 N N . PHE A 1 193 ? -3.669 -1.789 -15.455 1.00 94.19 193 PHE A N 1
ATOM 1599 C CA . PHE A 1 193 ? -2.570 -2.586 -15.984 1.00 94.19 193 PHE A CA 1
ATOM 1600 C C . PHE A 1 193 ? -3.012 -4.052 -16.121 1.00 94.19 193 PHE A C 1
ATOM 1602 O O . PHE A 1 193 ? -3.668 -4.559 -15.212 1.00 94.19 193 PHE A O 1
ATOM 1609 N N . PRO A 1 194 ? -2.687 -4.763 -17.213 1.00 92.12 194 PRO A N 1
ATOM 1610 C CA . PRO A 1 194 ? -3.192 -6.114 -17.456 1.00 92.12 194 PRO A CA 1
ATOM 1611 C C . PRO A 1 194 ? -2.395 -7.177 -16.677 1.00 92.12 194 PRO A C 1
ATOM 1613 O O . PRO A 1 194 ? -1.624 -7.940 -17.254 1.00 92.12 194 PRO A O 1
ATOM 1616 N N . PHE A 1 195 ? -2.592 -7.254 -15.355 1.00 89.94 195 PHE A N 1
ATOM 1617 C CA . PHE A 1 195 ? -1.864 -8.183 -14.469 1.00 89.94 195 PHE A CA 1
ATOM 1618 C C . PHE A 1 195 ? -1.925 -9.647 -14.924 1.00 89.94 195 PHE A C 1
ATOM 1620 O O . PHE A 1 195 ? -0.922 -10.347 -14.852 1.00 89.94 195 PHE A O 1
ATOM 1627 N N . ARG A 1 196 ? -3.077 -10.106 -15.433 1.00 88.19 196 ARG A N 1
ATOM 1628 C CA . ARG A 1 196 ? -3.281 -11.507 -15.851 1.00 88.19 196 ARG A CA 1
ATOM 1629 C C . ARG A 1 196 ? -2.435 -11.932 -17.054 1.00 88.19 196 ARG A C 1
ATOM 1631 O O . ARG A 1 196 ? -2.191 -13.118 -17.228 1.00 88.19 196 ARG A O 1
ATOM 1638 N N . GLU A 1 197 ? -2.022 -10.984 -17.887 1.00 88.31 197 GLU A N 1
ATOM 1639 C CA . GLU A 1 197 ? -1.242 -11.242 -19.106 1.00 88.31 197 GLU A CA 1
ATOM 1640 C C . GLU A 1 197 ? 0.233 -10.850 -18.951 1.00 88.31 197 GLU A C 1
ATOM 1642 O O . GLU A 1 197 ? 1.036 -11.040 -19.873 1.00 88.31 197 GLU A O 1
ATOM 1647 N N . ALA A 1 198 ? 0.582 -10.267 -17.803 1.00 94.62 198 ALA A N 1
ATOM 1648 C CA . ALA A 1 198 ? 1.910 -9.769 -17.517 1.00 94.62 198 ALA A CA 1
ATOM 1649 C C . ALA A 1 198 ? 2.830 -10.883 -17.008 1.00 94.62 198 ALA A C 1
ATOM 1651 O O . ALA A 1 198 ? 2.412 -11.815 -16.324 1.00 94.62 198 ALA A O 1
ATOM 1652 N N . VAL A 1 199 ? 4.121 -10.744 -17.298 1.00 96.62 199 VAL A N 1
ATOM 1653 C CA . VAL A 1 199 ? 5.156 -11.519 -16.614 1.00 96.62 199 VAL A CA 1
ATOM 1654 C C . VAL A 1 199 ? 5.351 -10.918 -15.225 1.00 96.62 199 VAL A C 1
ATOM 1656 O O . VAL A 1 199 ? 5.678 -9.737 -15.107 1.00 96.62 199 VAL A O 1
ATOM 1659 N N . LEU A 1 200 ? 5.152 -11.720 -14.181 1.00 96.19 200 LEU A N 1
ATOM 1660 C CA . LEU A 1 200 ? 5.428 -11.327 -12.803 1.00 96.19 200 LEU A CA 1
ATOM 1661 C C . LEU A 1 200 ? 6.874 -11.679 -12.444 1.00 96.19 200 LEU A C 1
ATOM 1663 O O . LEU A 1 200 ? 7.270 -12.842 -12.494 1.00 96.19 200 LEU A O 1
ATOM 1667 N N . VAL A 1 201 ? 7.645 -10.670 -12.053 1.00 97.00 201 VAL A N 1
ATOM 1668 C CA . VAL A 1 201 ? 8.943 -10.826 -11.397 1.00 97.00 201 VAL A CA 1
ATOM 1669 C C . VAL A 1 201 ? 8.736 -10.554 -9.918 1.00 97.00 201 VAL A C 1
ATOM 1671 O O . VAL A 1 201 ? 8.305 -9.464 -9.557 1.00 97.00 201 VAL A O 1
ATOM 1674 N N . VAL A 1 202 ? 9.047 -11.527 -9.069 1.00 94.69 202 VAL A N 1
ATOM 1675 C CA . VAL A 1 202 ? 9.098 -11.330 -7.619 1.00 94.69 202 VAL A CA 1
ATOM 1676 C C . VAL A 1 202 ? 10.564 -11.191 -7.236 1.00 94.69 202 VAL A C 1
ATOM 1678 O O . VAL A 1 202 ? 11.309 -12.171 -7.260 1.00 94.69 202 VAL A O 1
ATOM 1681 N N . ASP A 1 203 ? 10.992 -9.970 -6.928 1.00 91.62 203 ASP A N 1
ATOM 1682 C CA . ASP A 1 203 ? 12.318 -9.748 -6.346 1.00 91.62 203 ASP A CA 1
ATOM 1683 C C . ASP A 1 203 ? 12.347 -10.288 -4.915 1.00 91.62 203 ASP A C 1
ATOM 1685 O O . ASP A 1 203 ? 11.286 -10.412 -4.330 1.00 91.62 203 ASP A O 1
ATOM 1689 N N . GLU A 1 204 ? 13.502 -10.628 -4.344 1.00 87.00 204 GLU A N 1
ATOM 1690 C CA . GLU A 1 204 ? 13.664 -11.051 -2.932 1.00 87.00 204 GLU A CA 1
ATOM 1691 C C . GLU A 1 204 ? 12.516 -11.909 -2.332 1.00 87.00 204 GLU A C 1
ATOM 1693 O O . GLU A 1 204 ? 12.049 -11.688 -1.209 1.00 87.00 204 GLU A O 1
ATOM 1698 N N . ALA A 1 205 ? 12.073 -12.918 -3.097 1.00 85.12 205 ALA A N 1
ATOM 1699 C CA . ALA A 1 205 ? 10.870 -13.716 -2.831 1.00 85.12 205 ALA A CA 1
ATOM 1700 C C . ALA A 1 205 ? 10.887 -14.490 -1.499 1.00 85.12 205 ALA A C 1
ATOM 1702 O O . ALA A 1 205 ? 9.833 -14.891 -1.011 1.00 85.12 205 ALA A O 1
ATOM 1703 N N . HIS A 1 206 ? 12.055 -14.650 -0.870 1.00 81.38 206 HIS A N 1
ATOM 1704 C CA . HIS A 1 206 ? 12.182 -15.233 0.470 1.00 81.38 206 HIS A CA 1
ATOM 1705 C C . HIS A 1 206 ? 11.410 -14.446 1.545 1.00 81.38 206 HIS A C 1
ATOM 1707 O O . HIS A 1 206 ? 11.176 -14.963 2.630 1.00 81.38 206 HIS A O 1
ATOM 1713 N N . ASN A 1 207 ? 11.007 -13.203 1.260 1.00 76.75 207 ASN A N 1
ATOM 1714 C CA . ASN A 1 207 ? 10.190 -12.389 2.159 1.00 76.75 207 ASN A CA 1
ATOM 1715 C C . ASN A 1 207 ? 8.684 -12.633 2.021 1.00 76.75 207 ASN A C 1
ATOM 1717 O O . ASN A 1 207 ? 7.933 -12.151 2.865 1.00 76.75 207 ASN A O 1
ATOM 1721 N N . LEU A 1 208 ? 8.226 -13.351 0.988 1.00 75.81 208 LEU A N 1
ATOM 1722 C CA . LEU A 1 208 ? 6.792 -13.570 0.768 1.00 75.81 208 LEU A CA 1
ATOM 1723 C C . LEU A 1 208 ? 6.130 -14.310 1.939 1.00 75.81 208 LEU A C 1
ATOM 1725 O O . LEU A 1 208 ? 5.012 -13.983 2.310 1.00 75.81 208 LEU A O 1
ATOM 1729 N N . GLN A 1 209 ? 6.847 -15.251 2.556 1.00 67.75 209 GLN A N 1
ATOM 1730 C CA . GLN A 1 209 ? 6.386 -16.036 3.710 1.00 67.75 209 GLN A CA 1
ATOM 1731 C C . GLN A 1 209 ? 6.157 -15.212 4.991 1.00 67.75 209 GLN A C 1
ATOM 1733 O O . GLN A 1 209 ? 5.527 -15.701 5.920 1.00 67.75 209 GLN A O 1
ATOM 1738 N N . HIS A 1 210 ? 6.665 -13.977 5.050 1.00 64.50 210 HIS A N 1
ATOM 1739 C CA . HIS A 1 210 ? 6.513 -13.074 6.195 1.00 64.50 210 HIS A CA 1
ATOM 1740 C C . HIS A 1 210 ? 5.636 -11.860 5.862 1.00 64.50 210 HIS A C 1
ATOM 1742 O O . HIS A 1 210 ? 5.683 -10.846 6.561 1.00 64.50 210 HIS A O 1
ATOM 1748 N N . LEU A 1 211 ? 4.884 -11.907 4.758 1.00 63.53 211 LEU A N 1
ATOM 1749 C CA . LEU A 1 211 ? 3.949 -10.840 4.437 1.00 63.53 211 LEU A CA 1
ATOM 1750 C C . LEU A 1 211 ? 2.744 -10.930 5.366 1.00 63.53 211 LEU A C 1
ATOM 1752 O O . LEU A 1 211 ? 1.903 -11.806 5.210 1.00 63.53 211 LEU A O 1
ATOM 1756 N N . ASN A 1 212 ? 2.648 -9.988 6.301 1.00 61.78 212 ASN A N 1
ATOM 1757 C CA . ASN A 1 212 ? 1.433 -9.788 7.076 1.00 61.78 212 ASN A CA 1
ATOM 1758 C C . ASN A 1 212 ? 0.392 -9.077 6.186 1.00 61.78 212 ASN A C 1
ATOM 1760 O O . ASN A 1 212 ? 0.366 -7.846 6.091 1.00 61.78 212 ASN A O 1
ATOM 1764 N N . LEU A 1 213 ? -0.390 -9.857 5.432 1.00 54.66 213 LEU A N 1
ATOM 1765 C CA . LEU A 1 213 ? -1.313 -9.383 4.393 1.00 54.66 213 LEU A CA 1
ATOM 1766 C C . LEU A 1 213 ? -2.631 -8.862 4.957 1.00 54.66 213 LEU A C 1
ATOM 1768 O O . LEU A 1 213 ? -3.704 -9.341 4.611 1.00 54.66 213 LEU A O 1
ATOM 1772 N N . GLY A 1 214 ? -2.537 -7.813 5.768 1.00 53.31 214 GLY A N 1
ATOM 1773 C CA . GLY A 1 214 ? -3.705 -7.168 6.362 1.00 53.31 214 GLY A CA 1
ATOM 1774 C C . GLY A 1 214 ? -3.906 -7.498 7.831 1.00 53.31 214 GLY A C 1
ATOM 1775 O O . GLY A 1 214 ? -5.019 -7.336 8.321 1.00 53.31 214 GLY A O 1
ATOM 1776 N N . GLY A 1 215 ? -2.853 -7.928 8.529 1.00 67.19 215 GLY A N 1
ATOM 1777 C CA . GLY A 1 215 ? -2.899 -7.939 9.977 1.00 67.19 215 GLY A CA 1
ATOM 1778 C C . GLY A 1 215 ? -3.074 -6.531 10.518 1.00 67.19 215 GLY A C 1
ATOM 1779 O O . GLY A 1 215 ? -2.391 -5.591 10.101 1.00 67.19 215 GLY A O 1
ATOM 1780 N N . ASP A 1 216 ? -4.054 -6.408 11.396 1.00 85.31 216 ASP A N 1
ATOM 1781 C CA . ASP A 1 216 ? -4.375 -5.198 12.131 1.00 85.31 216 ASP A CA 1
ATOM 1782 C C . ASP A 1 216 ? -4.068 -5.444 13.607 1.00 85.31 216 ASP A C 1
ATOM 1784 O O . ASP A 1 216 ? -4.167 -6.579 14.080 1.00 85.31 216 ASP A O 1
ATOM 1788 N N . GLU A 1 217 ? -3.687 -4.389 14.317 1.00 91.94 217 GLU A N 1
ATOM 1789 C CA . GLU A 1 217 ? -3.289 -4.456 15.721 1.00 91.94 217 GLU A CA 1
ATOM 1790 C C . GLU A 1 217 ? -4.018 -3.385 16.532 1.00 91.94 217 GLU A C 1
ATOM 1792 O O . GLU A 1 217 ? -4.022 -2.199 16.186 1.00 91.94 217 GLU A O 1
ATOM 1797 N N . VAL A 1 218 ? -4.574 -3.788 17.671 1.00 95.06 218 VAL A N 1
ATOM 1798 C CA . VAL A 1 218 ? -5.107 -2.890 18.694 1.00 95.06 218 VAL A CA 1
ATOM 1799 C C . VAL A 1 218 ? -4.377 -3.135 20.006 1.00 95.06 218 VAL A C 1
ATOM 1801 O O . VAL A 1 218 ? -4.361 -4.241 20.527 1.00 95.06 218 VAL A O 1
ATOM 1804 N N . THR A 1 219 ? -3.827 -2.073 20.587 1.00 96.19 219 THR A N 1
ATOM 1805 C CA . THR A 1 219 ? -3.157 -2.121 21.894 1.00 96.19 219 THR A CA 1
ATOM 1806 C C . THR A 1 219 ? -4.055 -1.592 23.006 1.00 96.19 219 THR A C 1
ATOM 1808 O O . THR A 1 219 ? -5.013 -0.857 22.743 1.00 96.19 219 THR A O 1
ATOM 1811 N N . GLU A 1 220 ? -3.695 -1.843 24.265 1.00 95.38 220 GLU A N 1
ATOM 1812 C CA . GLU A 1 220 ? -4.336 -1.190 25.422 1.00 95.38 220 GLU A CA 1
ATOM 1813 C C . GLU A 1 220 ? -4.381 0.339 25.275 1.00 95.38 220 GLU A C 1
ATOM 1815 O O . GLU A 1 220 ? -5.409 0.971 25.520 1.00 95.38 220 GLU A O 1
ATOM 1820 N N . GLY A 1 221 ? -3.312 0.942 24.746 1.00 96.38 221 GLY A N 1
ATOM 1821 C CA . GLY A 1 221 ? -3.291 2.376 24.459 1.00 96.38 221 GLY A CA 1
ATOM 1822 C C . GLY A 1 221 ? -4.319 2.798 23.398 1.00 96.38 221 GLY A C 1
ATOM 1823 O O . GLY A 1 221 ? -4.825 3.920 23.442 1.00 96.38 221 GLY A O 1
ATOM 1824 N N . THR A 1 222 ? -4.642 1.936 22.427 1.00 96.88 222 THR A N 1
ATOM 1825 C CA . THR A 1 222 ? -5.735 2.184 21.471 1.00 96.88 222 THR A CA 1
ATOM 1826 C C . THR A 1 222 ? -7.093 2.144 22.171 1.00 96.88 222 THR A C 1
ATOM 1828 O O . THR A 1 222 ? -7.902 3.038 21.920 1.00 96.88 222 THR A O 1
ATOM 1831 N N . LEU A 1 223 ? -7.317 1.208 23.101 1.00 97.75 223 LEU A N 1
ATOM 1832 C CA . LEU A 1 223 ? -8.551 1.122 23.897 1.00 97.75 223 LEU A CA 1
ATOM 1833 C C . LEU A 1 223 ? -8.763 2.370 24.772 1.00 97.75 223 LEU A C 1
ATOM 1835 O O . LEU A 1 223 ? -9.849 2.950 24.780 1.00 97.75 223 LEU A O 1
ATOM 1839 N N . GLU A 1 224 ? -7.720 2.840 25.460 1.00 97.38 224 GLU A N 1
ATOM 1840 C CA . GLU A 1 224 ? -7.771 4.056 26.289 1.00 97.38 224 GLU A CA 1
ATOM 1841 C C . GLU A 1 224 ? -8.155 5.303 25.479 1.00 97.38 224 GLU A C 1
ATOM 1843 O O . GLU A 1 224 ? -9.016 6.102 25.878 1.00 97.38 224 GLU A O 1
ATOM 1848 N N . ARG A 1 225 ? -7.532 5.469 24.306 1.00 98.06 225 ARG A N 1
ATOM 1849 C CA . ARG A 1 225 ? -7.840 6.577 23.395 1.00 98.06 225 ARG A CA 1
ATOM 1850 C C . ARG A 1 225 ? -9.240 6.447 22.804 1.00 98.06 225 ARG A C 1
ATOM 1852 O O . ARG A 1 225 ? -9.947 7.448 22.738 1.00 98.06 225 ARG A O 1
ATOM 1859 N N . ALA A 1 226 ? -9.659 5.241 22.419 1.00 98.06 226 ALA A N 1
ATOM 1860 C CA . ALA A 1 226 ? -11.001 4.977 21.903 1.00 98.06 226 ALA A CA 1
ATOM 1861 C C . ALA A 1 226 ? -12.084 5.343 22.926 1.00 98.06 226 ALA A C 1
ATOM 1863 O O . ALA A 1 226 ? -13.073 5.983 22.576 1.00 98.06 226 ALA A O 1
ATOM 1864 N N . LEU A 1 227 ? -11.869 5.019 24.204 1.00 98.12 227 LEU A N 1
ATOM 1865 C CA . LEU A 1 227 ? -12.799 5.383 25.269 1.00 98.12 227 LEU A CA 1
ATOM 1866 C C . LEU A 1 227 ? -12.857 6.898 25.481 1.00 98.12 227 LEU A C 1
ATOM 1868 O O . LEU A 1 227 ? -13.934 7.460 25.677 1.00 98.12 227 LEU A O 1
ATOM 1872 N N . SER A 1 228 ? -11.702 7.565 25.429 1.00 97.50 228 SER A N 1
ATOM 1873 C CA . SER A 1 228 ? -11.623 9.026 25.524 1.00 97.50 228 SER A CA 1
ATOM 1874 C C . SER A 1 228 ? -12.369 9.703 24.368 1.00 97.50 228 SER A C 1
ATOM 1876 O O . SER A 1 228 ? -13.103 10.666 24.582 1.00 97.50 228 SER A O 1
ATOM 1878 N N . GLU A 1 229 ? -12.233 9.171 23.152 1.00 97.44 229 GLU A N 1
ATOM 1879 C CA . GLU A 1 229 ? -12.971 9.614 21.966 1.00 97.44 229 GLU A CA 1
ATOM 1880 C C . GLU A 1 229 ? -14.484 9.377 22.105 1.00 97.44 229 GLU A C 1
ATOM 1882 O O . GLU A 1 229 ? -15.266 10.286 21.832 1.00 97.44 229 GLU A O 1
ATOM 1887 N N . ALA A 1 230 ? -14.912 8.208 22.592 1.00 96.69 230 ALA A N 1
ATOM 1888 C CA . ALA A 1 230 ? -16.325 7.904 22.826 1.00 96.69 230 ALA A CA 1
ATOM 1889 C C . ALA A 1 230 ? -16.958 8.856 23.858 1.00 96.69 230 ALA A C 1
ATOM 1891 O O . ALA A 1 230 ? -18.031 9.416 23.624 1.00 96.69 230 ALA A O 1
ATOM 1892 N N . LYS A 1 231 ? -16.251 9.118 24.967 1.00 96.00 231 LYS A N 1
ATOM 1893 C CA . LYS A 1 231 ? -16.669 10.081 26.000 1.00 96.00 231 LYS A CA 1
ATOM 1894 C C . LYS A 1 231 ? -16.740 11.511 25.457 1.00 96.00 231 LYS A C 1
ATOM 1896 O O . LYS A 1 231 ? -17.659 12.241 25.812 1.00 96.00 231 LYS A O 1
ATOM 1901 N N . LEU A 1 232 ? -15.817 11.902 24.573 1.00 93.44 232 LEU A N 1
ATOM 1902 C CA . LEU A 1 232 ? -15.824 13.215 23.919 1.00 93.44 232 LEU A CA 1
ATOM 1903 C C . LEU A 1 232 ? -17.032 13.404 22.989 1.00 93.44 232 LEU A C 1
ATOM 1905 O O . LEU A 1 232 ? -17.595 14.495 22.938 1.00 93.44 232 LEU A O 1
ATOM 1909 N N . ILE A 1 233 ? -17.425 12.358 22.257 1.00 93.00 233 ILE A N 1
ATOM 1910 C CA . ILE A 1 233 ? -18.626 12.369 21.408 1.00 93.00 233 ILE A CA 1
ATOM 1911 C C . ILE A 1 233 ? -19.913 12.388 22.251 1.00 93.00 233 ILE A C 1
ATOM 1913 O O . ILE A 1 233 ? -20.942 12.871 21.782 1.00 93.00 233 ILE A O 1
ATOM 1917 N N . GLY A 1 234 ? -19.849 11.924 23.503 1.00 92.44 234 GLY A N 1
ATOM 1918 C CA . GLY A 1 234 ? -20.983 11.901 24.427 1.00 92.44 234 GLY A CA 1
ATOM 1919 C C . GLY A 1 234 ? -21.926 10.715 24.215 1.00 92.44 234 GLY A C 1
ATOM 1920 O O . G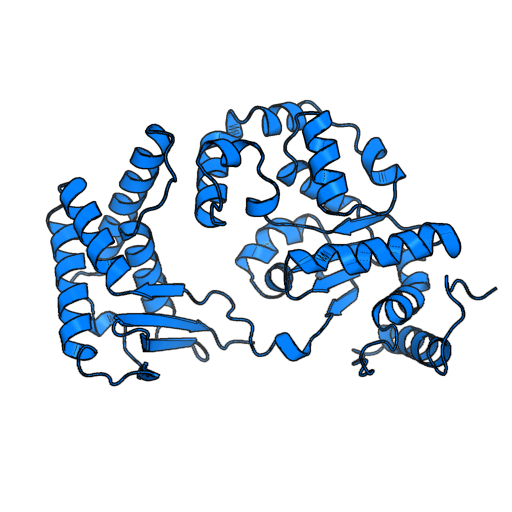LY A 1 234 ? -23.066 10.762 24.668 1.00 92.44 234 GLY A O 1
ATOM 1921 N N . ASP A 1 235 ? -21.468 9.661 23.534 1.00 93.25 235 ASP A N 1
ATOM 1922 C CA . ASP A 1 235 ? -22.244 8.441 23.309 1.00 93.25 235 ASP A CA 1
ATOM 1923 C C . ASP A 1 235 ? -21.968 7.431 24.434 1.00 93.25 235 ASP A C 1
ATOM 1925 O O . ASP A 1 235 ? -20.905 6.805 24.495 1.00 93.25 235 ASP A O 1
ATOM 1929 N N . SER A 1 236 ? -22.917 7.302 25.366 1.00 95.19 236 SER A N 1
ATOM 1930 C CA . SER A 1 236 ? -22.766 6.439 26.541 1.00 95.19 236 SER A CA 1
ATOM 1931 C C . SER A 1 236 ? -22.800 4.949 26.207 1.00 95.19 236 SER A C 1
ATOM 1933 O O . SER A 1 236 ? -22.166 4.167 26.911 1.00 95.19 236 SER A O 1
ATOM 1935 N N . GLU A 1 237 ? -23.522 4.548 25.155 1.00 96.38 237 GLU A N 1
ATOM 1936 C CA . GLU A 1 237 ? -23.573 3.146 24.726 1.00 96.38 237 GLU A CA 1
ATOM 1937 C C . GLU A 1 237 ? -22.222 2.731 24.134 1.00 96.38 237 GLU A C 1
ATOM 1939 O O . GLU A 1 237 ? -21.663 1.701 24.511 1.00 96.38 237 GLU A O 1
ATOM 1944 N N . VAL A 1 238 ? -21.652 3.573 23.265 1.00 97.12 238 VAL A N 1
ATOM 1945 C CA . VAL A 1 238 ? -20.333 3.329 22.667 1.00 97.12 238 VAL A CA 1
ATOM 1946 C C . VAL A 1 238 ? -19.231 3.381 23.724 1.00 97.12 238 VAL A C 1
ATOM 1948 O O . VAL A 1 238 ? -18.350 2.523 23.727 1.00 97.12 238 VAL A O 1
ATOM 1951 N N . ALA A 1 239 ? -19.278 4.337 24.657 1.00 97.69 239 ALA A N 1
ATOM 1952 C CA . ALA A 1 239 ? -18.331 4.366 25.769 1.00 97.69 239 ALA A CA 1
ATOM 1953 C C . ALA A 1 239 ? -18.430 3.091 26.625 1.00 97.69 239 ALA A C 1
ATOM 1955 O O . ALA A 1 239 ? -17.398 2.526 26.981 1.00 97.69 239 ALA A O 1
ATOM 1956 N N . GLY A 1 240 ? -19.650 2.608 26.888 1.00 97.62 240 GLY A N 1
ATOM 1957 C CA . GLY A 1 240 ? -19.894 1.350 27.593 1.00 97.62 240 GLY A CA 1
ATOM 1958 C C . GLY A 1 240 ? -19.316 0.131 26.870 1.00 97.62 240 GLY A C 1
ATOM 1959 O O . GLY A 1 240 ? -18.682 -0.701 27.514 1.00 97.62 240 GLY A O 1
ATOM 1960 N N . LEU A 1 241 ? -19.452 0.051 25.539 1.00 97.81 241 LEU A N 1
ATOM 1961 C CA . LEU A 1 241 ? -18.820 -1.001 24.733 1.00 97.81 241 LEU A CA 1
ATOM 1962 C C . LEU A 1 241 ? -17.295 -0.999 24.906 1.00 97.81 241 LEU A C 1
ATOM 1964 O O . LEU A 1 241 ? -16.707 -2.046 25.160 1.00 97.81 241 LEU A O 1
ATOM 1968 N N . VAL A 1 242 ? -16.645 0.160 24.759 1.00 98.00 242 VAL A N 1
ATOM 1969 C CA . VAL A 1 242 ? -15.176 0.238 24.832 1.00 98.00 242 VAL A CA 1
ATOM 1970 C C . VAL A 1 242 ? -14.671 -0.073 26.241 1.00 98.00 242 VAL A C 1
ATOM 1972 O O . VAL A 1 242 ? -13.662 -0.759 26.390 1.00 98.00 242 VAL A O 1
ATOM 1975 N N . GLU A 1 243 ? -15.367 0.409 27.274 1.00 98.12 243 GLU A N 1
ATOM 1976 C CA . GLU A 1 243 ? -15.054 0.110 28.676 1.00 98.12 243 GLU A CA 1
ATOM 1977 C C . GLU A 1 243 ? -15.156 -1.405 28.935 1.00 98.12 243 GLU A C 1
ATOM 1979 O O . GLU A 1 243 ? -14.211 -1.990 29.461 1.00 98.12 243 GLU A O 1
ATOM 1984 N N . HIS A 1 244 ? -16.220 -2.055 28.444 1.00 98.25 244 HIS A N 1
ATOM 1985 C CA . HIS A 1 244 ? -16.396 -3.507 28.527 1.00 98.25 244 HIS A CA 1
ATOM 1986 C C . HIS A 1 244 ? -15.263 -4.274 27.834 1.00 98.25 244 HIS A C 1
ATOM 1988 O O . HIS A 1 244 ? -14.647 -5.143 28.446 1.00 98.25 244 HIS A O 1
ATOM 1994 N N . VAL A 1 245 ? -14.940 -3.933 26.580 1.00 98.06 245 VAL A N 1
ATOM 1995 C CA . VAL A 1 245 ? -13.844 -4.579 25.834 1.00 98.06 245 VAL A CA 1
ATOM 1996 C C . VAL A 1 245 ? -12.526 -4.446 26.600 1.00 98.06 245 VAL A C 1
ATOM 1998 O O . VAL A 1 245 ? -11.791 -5.420 26.740 1.00 98.06 245 VAL A O 1
ATOM 2001 N N . ARG A 1 246 ? -12.233 -3.261 27.149 1.00 98.00 246 ARG A N 1
ATOM 2002 C CA . ARG A 1 246 ? -11.014 -3.016 27.932 1.00 98.00 246 ARG A CA 1
ATOM 2003 C C . ARG A 1 246 ? -10.951 -3.882 29.191 1.00 98.00 246 ARG A C 1
ATOM 2005 O O . ARG A 1 246 ? -9.896 -4.436 29.487 1.00 98.00 246 ARG A O 1
ATOM 2012 N N . GLU A 1 247 ? -12.057 -4.008 29.918 1.00 97.81 247 GLU A N 1
ATOM 2013 C CA . GLU A 1 247 ? -12.145 -4.871 31.102 1.00 97.81 247 GLU A CA 1
ATOM 2014 C C . GLU A 1 247 ? -11.930 -6.345 30.743 1.00 97.81 247 GLU A C 1
ATOM 2016 O O . GLU A 1 247 ? -11.140 -7.020 31.401 1.00 97.81 247 GLU A O 1
ATOM 2021 N N . ARG A 1 248 ? -12.546 -6.824 29.654 1.00 97.88 248 ARG A N 1
ATOM 2022 C CA . ARG A 1 248 ? -12.369 -8.202 29.171 1.00 97.88 248 ARG A CA 1
ATOM 2023 C C . ARG A 1 248 ? -10.935 -8.492 28.737 1.00 97.88 248 ARG A C 1
ATOM 2025 O O . ARG A 1 248 ? -10.412 -9.550 29.071 1.00 97.88 248 ARG A O 1
ATOM 2032 N N . VAL A 1 249 ? -10.277 -7.558 28.050 1.00 97.25 249 VAL A N 1
ATOM 2033 C CA . VAL A 1 249 ? -8.859 -7.688 27.672 1.00 97.25 249 VAL A CA 1
ATOM 2034 C C . VAL A 1 249 ? -7.973 -7.807 28.913 1.00 97.25 249 VAL A C 1
ATOM 2036 O O . VAL A 1 249 ? -7.142 -8.712 28.985 1.00 97.25 249 VAL A O 1
ATOM 2039 N N . ALA A 1 250 ? -8.182 -6.949 29.915 1.00 96.31 250 ALA A N 1
ATOM 2040 C CA . ALA A 1 250 ? -7.422 -6.998 31.161 1.00 96.31 250 ALA A CA 1
ATOM 2041 C C . ALA A 1 250 ? -7.667 -8.300 31.946 1.00 96.31 250 ALA A C 1
ATOM 2043 O O . ALA A 1 250 ? -6.720 -8.899 32.454 1.00 96.31 250 ALA A O 1
ATOM 2044 N N . GLU A 1 251 ? -8.917 -8.763 32.019 1.00 96.81 251 GLU A N 1
ATOM 2045 C CA . GLU A 1 251 ? -9.294 -10.004 32.705 1.00 96.81 251 GLU A CA 1
ATOM 2046 C C . GLU A 1 251 ? -8.691 -11.247 32.034 1.00 96.81 251 GLU A C 1
ATOM 2048 O O . GLU A 1 251 ? -8.160 -12.125 32.715 1.00 96.81 251 GLU A O 1
ATOM 2053 N N . LEU A 1 252 ? -8.763 -11.330 30.703 1.00 96.12 252 LEU A N 1
ATOM 2054 C CA . LEU A 1 252 ? -8.352 -12.518 29.953 1.00 96.12 252 LEU A CA 1
ATOM 2055 C C . LEU A 1 252 ? -6.842 -12.592 29.711 1.00 96.12 252 LEU A C 1
ATOM 2057 O O . LEU A 1 252 ? -6.292 -13.698 29.666 1.00 96.12 252 LEU A O 1
ATOM 2061 N N . PHE A 1 253 ? -6.183 -11.442 29.541 1.00 96.75 253 PHE A N 1
ATOM 2062 C CA . PHE A 1 253 ? -4.800 -11.369 29.056 1.00 96.75 253 PHE A CA 1
ATOM 2063 C C . PHE A 1 253 ? -3.852 -10.590 29.969 1.00 96.75 253 PHE A C 1
ATOM 2065 O O . PHE A 1 253 ? -2.643 -10.671 29.780 1.00 96.75 253 PHE A O 1
ATOM 2072 N N . GLY A 1 254 ? -4.339 -9.895 31.003 1.00 92.50 254 GLY A N 1
ATOM 2073 C CA . GLY A 1 254 ? -3.473 -9.120 31.905 1.00 92.50 254 GLY A CA 1
ATOM 2074 C C . GLY A 1 254 ? -2.417 -9.965 32.636 1.00 92.50 254 GLY A C 1
ATOM 2075 O O . GLY A 1 254 ? -1.355 -9.456 33.002 1.00 92.50 254 GLY A O 1
ATOM 2076 N N . GLY A 1 255 ? -2.689 -11.264 32.806 1.00 93.06 255 GLY A N 1
ATOM 2077 C CA . GLY A 1 255 ? -1.779 -12.241 33.406 1.00 93.06 255 GLY A CA 1
ATOM 2078 C C . GLY A 1 255 ? -0.702 -12.810 32.475 1.00 93.06 255 GLY A C 1
ATOM 2079 O O . GLY A 1 255 ? 0.122 -13.577 32.965 1.00 93.06 255 GLY A O 1
ATOM 2080 N N . LEU A 1 256 ? -0.694 -12.464 31.180 1.00 93.81 256 LEU A N 1
ATOM 2081 C CA . LEU A 1 256 ? 0.344 -12.919 30.248 1.00 93.81 256 LEU A CA 1
ATOM 2082 C C . LEU A 1 256 ? 1.735 -12.425 30.689 1.00 93.81 256 LEU A C 1
ATOM 2084 O O . LEU A 1 256 ? 1.895 -11.290 31.171 1.00 93.81 256 LEU A O 1
ATOM 2088 N N . GLY A 1 257 ? 2.737 -13.290 30.535 1.00 93.25 257 GLY A N 1
ATOM 2089 C CA . GLY A 1 257 ? 4.155 -12.948 30.608 1.00 93.25 257 GLY A CA 1
ATOM 2090 C C . GLY A 1 257 ? 4.614 -12.143 29.391 1.00 93.25 257 GLY A C 1
ATOM 2091 O O . GLY A 1 257 ? 3.915 -12.064 28.389 1.00 93.25 257 GLY A O 1
ATOM 2092 N N . GLU A 1 258 ? 5.783 -11.514 29.486 1.00 93.75 258 GLU A N 1
ATOM 2093 C CA . GLU A 1 258 ? 6.386 -10.789 28.356 1.00 93.75 258 GLU A CA 1
ATOM 2094 C C . GLU A 1 258 ? 6.704 -11.756 27.202 1.00 93.75 258 GLU A C 1
ATOM 2096 O O . GLU A 1 258 ? 7.203 -12.852 27.463 1.00 93.75 258 GLU A O 1
ATOM 2101 N N . GLU A 1 259 ? 6.410 -11.359 25.958 1.00 86.88 259 GLU A N 1
ATOM 2102 C CA . GLU A 1 259 ? 6.506 -12.199 24.745 1.00 86.88 259 GLU A CA 1
ATOM 2103 C C . GLU A 1 259 ? 5.627 -13.471 24.795 1.00 86.88 259 GLU A C 1
ATOM 2105 O O . GLU A 1 259 ? 5.774 -14.391 23.986 1.00 86.88 259 GLU A O 1
ATOM 2110 N N . GLU A 1 260 ? 4.691 -13.555 25.751 1.00 90.81 260 GLU A N 1
ATOM 2111 C CA . GLU A 1 260 ? 3.701 -14.627 25.798 1.00 90.81 260 GLU A CA 1
ATOM 2112 C C . GLU A 1 260 ? 2.493 -14.259 24.936 1.00 90.81 260 GLU A C 1
ATOM 2114 O O . GLU A 1 260 ? 1.933 -13.164 25.046 1.00 90.81 260 GLU A O 1
ATOM 2119 N N . SER A 1 261 ? 2.062 -15.210 24.107 1.00 92.06 261 SER A N 1
ATOM 2120 C CA . SER A 1 261 ? 0.918 -15.059 23.215 1.00 92.06 261 SER A CA 1
ATOM 2121 C C . SER A 1 261 ? -0.150 -16.124 23.453 1.00 92.06 261 SER A C 1
ATOM 2123 O O . SER A 1 261 ? 0.126 -17.275 23.804 1.00 92.06 261 SER A O 1
ATOM 2125 N N . ARG A 1 262 ? -1.411 -15.740 23.249 1.00 94.00 262 ARG A N 1
ATOM 2126 C CA . ARG A 1 262 ? -2.585 -16.597 23.403 1.00 94.00 262 ARG A CA 1
ATOM 2127 C C . ARG A 1 262 ? -3.612 -16.296 22.321 1.00 94.00 262 ARG A C 1
ATOM 2129 O O . ARG A 1 262 ? -3.944 -15.146 22.067 1.00 94.00 262 ARG A O 1
ATOM 2136 N N . THR A 1 263 ? -4.182 -17.335 21.719 1.00 94.00 263 THR A N 1
ATOM 2137 C CA . THR A 1 263 ? -5.301 -17.170 20.781 1.00 94.00 263 THR A CA 1
ATOM 2138 C C . THR A 1 263 ? -6.610 -16.868 21.504 1.00 94.00 263 THR A C 1
ATOM 2140 O O . THR A 1 263 ? -6.843 -17.419 22.584 1.00 94.00 263 THR A O 1
ATOM 2143 N N . PHE A 1 264 ? -7.495 -16.087 20.885 1.00 94.56 264 PHE A N 1
ATOM 2144 C CA . PHE A 1 264 ? -8.798 -15.740 21.464 1.00 94.56 264 PHE A CA 1
ATOM 2145 C C . PHE A 1 264 ? -9.946 -15.766 20.445 1.00 94.56 264 PHE A C 1
ATOM 2147 O O . PHE A 1 264 ? -9.718 -15.625 19.242 1.00 94.56 264 PHE A O 1
ATOM 2154 N N . ASP A 1 265 ? -11.183 -15.939 20.928 1.00 94.62 265 ASP A N 1
ATOM 2155 C CA . ASP A 1 265 ? -12.400 -15.680 20.145 1.00 94.62 265 ASP A CA 1
ATOM 2156 C C . ASP A 1 265 ? -12.858 -14.229 20.399 1.00 94.62 265 ASP A C 1
ATOM 2158 O O . ASP A 1 265 ? -12.996 -13.826 21.557 1.00 94.62 265 ASP A O 1
ATOM 2162 N N . PRO A 1 266 ? -13.090 -13.413 19.357 1.00 94.12 266 PRO A N 1
ATOM 2163 C CA . PRO A 1 266 ? -13.466 -12.011 19.510 1.00 94.12 266 PRO A CA 1
ATOM 2164 C C . PRO A 1 266 ? -14.795 -11.823 20.250 1.00 94.12 266 PRO A C 1
ATOM 2166 O O . PRO A 1 266 ? -14.980 -10.783 20.878 1.00 94.12 266 PRO A O 1
ATOM 2169 N N . GLU A 1 267 ? -15.706 -12.805 20.235 1.00 95.38 267 GLU A N 1
ATOM 2170 C CA . GLU A 1 267 ? -16.954 -12.730 21.008 1.00 95.38 267 GLU A CA 1
ATOM 2171 C C . GLU A 1 267 ? -16.709 -12.758 22.527 1.00 95.38 267 GLU A C 1
ATOM 2173 O O . GLU A 1 267 ? -17.514 -12.211 23.275 1.00 95.38 267 GLU A O 1
ATOM 2178 N N . GLU A 1 268 ? -15.579 -13.293 23.007 1.00 95.31 268 GLU A N 1
ATOM 2179 C CA . GLU A 1 268 ? -15.224 -13.285 24.440 1.00 95.31 268 GLU A CA 1
ATOM 2180 C C . GLU A 1 268 ? -14.923 -11.876 24.982 1.00 95.31 268 GLU A C 1
ATOM 2182 O O . GLU A 1 268 ? -14.914 -11.660 26.203 1.00 95.31 268 GLU A O 1
ATOM 2187 N N . LEU A 1 269 ? -14.670 -10.925 24.075 1.00 96.31 269 LEU A N 1
ATOM 2188 C CA . LEU A 1 269 ? -14.404 -9.517 24.374 1.00 96.31 269 LEU A CA 1
ATOM 2189 C C . LEU A 1 269 ? -15.656 -8.641 24.293 1.00 96.31 269 LEU A C 1
ATOM 2191 O O . LEU A 1 269 ? -15.587 -7.456 24.620 1.00 96.31 269 LEU A O 1
ATOM 2195 N N . LEU A 1 270 ? -16.776 -9.184 23.815 1.00 97.00 270 LEU A N 1
ATOM 2196 C CA . LEU A 1 270 ? -17.926 -8.405 23.379 1.00 97.00 270 LEU A CA 1
ATOM 2197 C C . LEU A 1 270 ? -19.174 -8.689 24.232 1.00 97.00 270 LEU A C 1
ATOM 2199 O O . LEU A 1 270 ? -19.443 -9.837 24.587 1.00 97.00 270 LEU A O 1
ATOM 2203 N N . PRO A 1 271 ? -19.991 -7.661 24.534 1.00 95.31 271 PRO A N 1
ATOM 2204 C CA . PRO A 1 271 ? -21.229 -7.839 25.283 1.00 95.31 271 PRO A CA 1
ATOM 2205 C C . PRO A 1 271 ? -22.352 -8.400 24.395 1.00 95.31 271 PRO A C 1
ATOM 2207 O O . PRO A 1 271 ? -22.269 -8.408 23.168 1.00 95.31 271 PRO A O 1
ATOM 2210 N N . ALA A 1 272 ? -23.471 -8.804 25.000 1.00 91.81 272 ALA A N 1
ATOM 2211 C CA . ALA A 1 272 ? -24.673 -9.145 24.238 1.00 91.81 272 ALA A CA 1
ATOM 2212 C C . ALA A 1 272 ? -25.155 -7.948 23.389 1.00 91.81 272 ALA A C 1
ATOM 2214 O O . ALA A 1 272 ? -25.151 -6.810 23.853 1.00 91.81 272 ALA A O 1
ATOM 2215 N N . GLY A 1 273 ? -25.585 -8.206 22.148 1.00 91.19 273 GLY A N 1
ATOM 2216 C CA . GLY A 1 273 ? -26.007 -7.150 21.216 1.00 91.19 273 GLY A CA 1
ATOM 2217 C C . GLY A 1 273 ? -24.852 -6.347 20.603 1.00 91.19 273 GLY A C 1
ATOM 2218 O O . GLY A 1 273 ? -25.073 -5.253 20.082 1.00 91.19 273 GLY A O 1
ATOM 2219 N N . TYR A 1 274 ? -23.622 -6.874 20.645 1.00 94.00 274 TYR A N 1
ATOM 2220 C CA . TYR A 1 274 ? -22.431 -6.195 20.135 1.00 94.00 274 TYR A CA 1
ATOM 2221 C C . TYR A 1 274 ? -22.529 -5.755 18.674 1.00 94.00 274 TYR A C 1
ATOM 2223 O O . TYR A 1 274 ? -21.870 -4.788 18.315 1.00 94.00 274 TYR A O 1
ATOM 2231 N N . GLN A 1 275 ? -23.327 -6.416 17.826 1.00 94.75 275 GLN A N 1
ATOM 2232 C CA . GLN A 1 275 ? -23.412 -6.069 16.404 1.00 94.75 275 GLN A CA 1
ATOM 2233 C C . GLN A 1 275 ? -23.851 -4.611 16.208 1.00 94.75 275 GLN A C 1
ATOM 2235 O O . GLN A 1 275 ? -23.211 -3.866 15.469 1.00 94.75 275 GLN A O 1
ATOM 2240 N N . GLU A 1 276 ? -24.897 -4.182 16.921 1.00 95.75 276 GLU A N 1
ATOM 2241 C CA . GLU A 1 276 ? -25.381 -2.800 16.855 1.00 95.75 276 GLU A CA 1
ATOM 2242 C C . GLU A 1 276 ? -24.381 -1.831 17.500 1.00 95.75 276 GLU A C 1
ATOM 2244 O O . GLU A 1 276 ? -24.136 -0.743 16.978 1.00 95.75 276 GLU A O 1
ATOM 2249 N N . LEU A 1 277 ? -23.760 -2.229 18.615 1.00 96.69 277 LEU A N 1
ATOM 2250 C CA . LEU A 1 277 ? -22.799 -1.391 19.334 1.00 96.69 277 LEU A CA 1
ATOM 2251 C C . LEU A 1 277 ? -21.513 -1.154 18.527 1.00 96.69 277 LEU A C 1
ATOM 2253 O O . LEU A 1 277 ? -21.012 -0.031 18.504 1.00 96.69 277 LEU A O 1
ATOM 2257 N N . VAL A 1 278 ? -20.994 -2.173 17.835 1.00 97.00 278 VAL A N 1
ATOM 2258 C CA . VAL A 1 278 ? -19.816 -2.059 16.959 1.00 97.00 278 VAL A CA 1
ATOM 2259 C C . VAL A 1 278 ? -20.131 -1.161 15.763 1.00 97.00 278 VAL A C 1
ATOM 2261 O O . VAL A 1 278 ? -19.337 -0.278 15.436 1.00 97.00 278 VAL A O 1
ATOM 2264 N N . GLU A 1 279 ? -21.315 -1.296 15.156 1.00 96.62 279 GLU A N 1
ATOM 2265 C CA . GLU A 1 279 ? -21.736 -0.407 14.069 1.00 96.62 279 GLU A CA 1
ATOM 2266 C C . GLU A 1 279 ? -21.889 1.052 14.545 1.00 96.62 279 GLU A C 1
ATOM 2268 O O . GLU A 1 279 ? -21.427 1.985 13.876 1.00 96.62 279 GLU A O 1
ATOM 2273 N N . LYS A 1 280 ? -22.483 1.274 15.727 1.00 96.94 280 LYS A N 1
ATOM 2274 C CA . LYS A 1 280 ? -22.536 2.602 16.364 1.00 96.94 280 LYS A CA 1
ATOM 2275 C C . LYS A 1 280 ? -21.128 3.151 16.616 1.00 96.94 280 LYS A C 1
ATOM 2277 O O . LYS A 1 280 ? -20.866 4.307 16.281 1.00 96.94 280 LYS A O 1
ATOM 2282 N N . ALA A 1 281 ? -20.207 2.331 17.123 1.00 97.62 281 ALA A N 1
ATOM 2283 C CA . ALA A 1 281 ? -18.823 2.722 17.379 1.00 97.62 281 ALA A CA 1
ATOM 2284 C C . ALA A 1 281 ? -18.073 3.114 16.094 1.00 97.62 281 ALA A C 1
ATOM 2286 O O . ALA A 1 281 ? -17.377 4.131 16.089 1.00 97.62 281 ALA A O 1
ATOM 2287 N N . LEU A 1 282 ? -18.272 2.391 14.984 1.00 96.88 282 LEU A N 1
ATOM 2288 C CA . LEU A 1 282 ? -17.739 2.765 13.666 1.00 96.88 282 LEU A CA 1
ATOM 2289 C C . LEU A 1 282 ? -18.225 4.156 13.241 1.00 96.88 282 LEU A C 1
ATOM 2291 O O . LEU A 1 282 ? -17.424 5.005 12.842 1.00 96.88 282 LEU A O 1
ATOM 2295 N N . ARG A 1 283 ? -19.531 4.426 13.367 1.00 96.94 283 ARG A N 1
ATOM 2296 C CA . ARG A 1 283 ? -20.119 5.733 13.022 1.00 96.94 283 ARG A CA 1
ATOM 2297 C C . ARG A 1 283 ? -19.605 6.853 13.932 1.00 96.94 283 ARG A C 1
ATOM 2299 O O . ARG A 1 283 ? -19.286 7.936 13.440 1.00 96.94 283 ARG A O 1
ATOM 2306 N N . ALA A 1 284 ? -19.491 6.599 15.234 1.00 97.12 284 ALA A N 1
ATOM 2307 C CA . ALA A 1 284 ? -18.951 7.554 16.199 1.00 97.12 284 ALA A CA 1
ATOM 2308 C C . ALA A 1 284 ? -17.469 7.860 15.922 1.00 97.12 284 ALA A C 1
ATOM 2310 O O . ALA A 1 284 ? -17.072 9.025 15.882 1.00 97.12 284 ALA A O 1
ATOM 2311 N N . GLY A 1 285 ? -16.659 6.837 15.639 1.00 96.88 285 GLY A N 1
ATOM 2312 C CA . GLY A 1 285 ? -15.265 7.004 15.235 1.00 96.88 285 GLY A CA 1
ATOM 2313 C C . GLY A 1 285 ? -15.117 7.786 13.924 1.00 96.88 285 GLY A C 1
ATOM 2314 O O . GLY A 1 285 ? -14.265 8.666 13.813 1.00 96.88 285 GLY A O 1
ATOM 2315 N N . GLU A 1 286 ? -15.990 7.550 12.943 1.00 95.69 286 GLU A N 1
ATOM 2316 C CA . GLU A 1 286 ? -16.031 8.336 11.702 1.00 95.69 286 GLU A CA 1
ATOM 2317 C C . GLU A 1 286 ? -16.367 9.816 11.975 1.00 95.69 286 GLU A C 1
ATOM 2319 O O . GLU A 1 286 ? -15.757 10.714 11.390 1.00 95.69 286 GLU A O 1
ATOM 2324 N N . ALA A 1 287 ? -17.267 10.099 12.924 1.00 96.00 287 ALA A N 1
ATOM 2325 C CA . ALA A 1 287 ? -17.553 11.465 13.360 1.00 96.00 287 ALA A CA 1
ATOM 2326 C C . ALA A 1 287 ? -16.330 12.143 14.009 1.00 96.00 287 ALA A C 1
ATOM 2328 O O . ALA A 1 287 ? -16.078 13.325 13.752 1.00 96.00 287 ALA A O 1
ATOM 2329 N N . VAL A 1 288 ? -15.522 11.402 14.780 1.00 96.19 288 VAL A N 1
ATOM 2330 C CA . VAL A 1 288 ? -14.242 11.896 15.326 1.00 96.19 288 VAL A CA 1
ATOM 2331 C C . VAL A 1 288 ? -13.269 12.243 14.199 1.00 96.19 288 VAL A C 1
ATOM 2333 O O . VAL A 1 288 ? -12.696 13.336 14.204 1.00 96.19 288 VAL A O 1
ATOM 2336 N N . ARG A 1 289 ? -13.109 11.364 13.198 1.00 95.38 289 ARG A N 1
ATOM 2337 C CA . ARG A 1 289 ? -12.241 11.631 12.034 1.00 95.38 289 ARG A CA 1
ATOM 2338 C C . ARG A 1 289 ? -12.679 12.886 11.289 1.00 95.38 289 ARG A C 1
ATOM 2340 O O . ARG A 1 289 ? -11.836 13.718 10.951 1.00 95.38 289 ARG A O 1
ATOM 2347 N N . GLU A 1 290 ? -13.983 13.055 11.083 1.00 95.00 290 GLU A N 1
ATOM 2348 C CA . GLU A 1 290 ? -14.556 14.231 10.429 1.00 95.00 290 GLU A CA 1
ATOM 2349 C C . GLU A 1 290 ? -14.341 15.513 11.243 1.00 95.00 290 GLU A C 1
ATOM 2351 O O . GLU A 1 290 ? -14.000 16.557 10.684 1.00 95.00 290 GLU A O 1
ATOM 2356 N N . MET A 1 291 ? -14.497 15.451 12.567 1.00 94.69 291 MET A N 1
ATOM 2357 C CA . MET A 1 291 ? -14.212 16.575 13.457 1.00 94.69 291 MET A CA 1
ATOM 2358 C C . MET A 1 291 ? -12.736 16.983 13.382 1.00 94.69 291 MET A C 1
ATOM 2360 O O . MET A 1 291 ? -12.441 18.166 13.200 1.00 94.69 291 MET A O 1
ATOM 2364 N N . MET A 1 292 ? -11.811 16.022 13.475 1.00 93.94 292 MET A N 1
ATOM 2365 C CA . MET A 1 292 ? -10.372 16.282 13.362 1.00 93.94 292 MET A CA 1
ATOM 2366 C C . MET A 1 292 ? -10.020 16.891 12.003 1.00 93.94 292 MET A C 1
ATOM 2368 O O . MET A 1 292 ? -9.329 17.909 11.933 1.00 93.94 292 MET A O 1
ATOM 2372 N N . TYR A 1 293 ? -10.565 16.320 10.931 1.00 94.12 293 TYR A N 1
ATOM 2373 C CA . TYR A 1 293 ? -10.404 16.817 9.572 1.00 94.12 293 TYR A CA 1
ATOM 2374 C C . TYR A 1 293 ? -10.866 18.274 9.418 1.00 94.12 293 TYR A C 1
ATOM 2376 O O . TYR A 1 293 ? -10.120 19.102 8.893 1.00 94.12 293 TYR A O 1
ATOM 2384 N N . LYS A 1 294 ? -12.061 18.621 9.920 1.00 93.50 294 LYS A N 1
ATOM 2385 C CA . LYS A 1 294 ? -12.593 19.998 9.889 1.00 93.50 294 LYS A CA 1
ATOM 2386 C C . LYS A 1 294 ? -11.730 20.989 10.669 1.00 93.50 294 LYS A C 1
ATOM 2388 O O . LYS A 1 294 ? -11.690 22.163 10.314 1.00 93.50 294 LYS A O 1
ATOM 2393 N N . GLN A 1 295 ? -11.026 20.526 11.700 1.00 93.12 295 GLN A N 1
ATOM 2394 C CA . GLN A 1 295 ? -10.061 21.327 12.460 1.00 93.12 295 GLN A CA 1
ATOM 2395 C C . GLN A 1 295 ? -8.688 21.440 11.771 1.00 93.12 295 GLN A C 1
ATOM 2397 O O . GLN A 1 295 ? -7.775 22.033 12.342 1.00 93.12 295 GLN A O 1
ATOM 2402 N N . GLY A 1 296 ? -8.505 20.859 10.580 1.00 90.31 296 GLY A N 1
ATOM 2403 C CA . GLY A 1 296 ? -7.210 20.809 9.896 1.00 90.31 296 GLY A CA 1
ATOM 2404 C C . GLY A 1 296 ? -6.195 19.876 10.565 1.00 90.31 296 GLY A C 1
ATOM 2405 O O . GLY A 1 296 ? -5.005 19.956 10.268 1.00 90.31 296 GLY A O 1
ATOM 2406 N N . LYS A 1 297 ? -6.647 19.001 11.471 1.00 91.88 297 LYS A N 1
ATOM 2407 C CA . LYS A 1 297 ? -5.822 18.006 12.163 1.00 91.88 297 LYS A CA 1
ATOM 2408 C C . LYS A 1 297 ? -5.851 16.667 11.426 1.00 91.88 297 LYS A C 1
ATOM 2410 O O . LYS A 1 297 ? -6.698 16.419 10.567 1.00 91.88 297 LYS A O 1
ATOM 2415 N N . ARG A 1 298 ? -4.930 15.780 11.803 1.00 92.56 298 ARG A N 1
ATOM 2416 C CA . ARG A 1 298 ? -4.860 14.394 11.324 1.00 92.56 298 ARG A CA 1
ATOM 2417 C C . ARG A 1 298 ? -6.201 13.668 11.544 1.00 92.56 298 ARG A C 1
ATOM 2419 O O . ARG A 1 298 ? -6.632 13.575 12.694 1.00 92.56 298 ARG A O 1
ATOM 2426 N N . PRO A 1 299 ? -6.868 13.144 10.497 1.00 93.00 299 PRO A N 1
ATOM 2427 C CA . PRO A 1 299 ? -8.179 12.500 10.615 1.00 93.00 299 PRO A CA 1
ATOM 2428 C C . PRO A 1 299 ? -8.070 11.045 11.086 1.00 93.00 299 PRO A C 1
ATOM 2430 O O . PRO A 1 299 ? -8.448 10.100 10.382 1.00 93.00 299 PRO A O 1
ATOM 2433 N N . ARG A 1 300 ? -7.530 10.882 12.293 1.00 93.06 300 ARG A N 1
ATOM 2434 C CA . ARG A 1 300 ? -7.353 9.609 12.988 1.00 93.06 300 ARG A CA 1
ATOM 2435 C C . ARG A 1 300 ? -8.392 9.479 14.099 1.00 93.06 300 ARG A C 1
ATOM 2437 O O . ARG A 1 300 ? -8.731 10.466 14.746 1.00 93.06 300 ARG A O 1
ATOM 2444 N N . SER A 1 301 ? -8.866 8.258 14.314 1.00 96.12 301 SER A N 1
ATOM 2445 C CA . SER A 1 301 ? -9.719 7.900 15.444 1.00 96.12 301 SER A CA 1
ATOM 2446 C C . SER A 1 301 ? -9.336 6.505 15.921 1.00 96.12 301 SER A C 1
ATOM 2448 O O . SER A 1 301 ? -9.356 5.554 15.139 1.00 96.12 301 SER A O 1
ATOM 2450 N N . SER A 1 302 ? -8.963 6.399 17.195 1.00 97.06 302 SER A N 1
ATOM 2451 C CA . SER A 1 302 ? -8.715 5.111 17.851 1.00 97.06 302 SER A CA 1
ATOM 2452 C C . SER A 1 302 ? -10.022 4.341 18.044 1.00 97.06 302 SER A C 1
ATOM 2454 O O . SER A 1 302 ? -10.012 3.119 17.990 1.00 97.06 302 SER A O 1
ATOM 2456 N N . LEU A 1 303 ? -11.151 5.043 18.199 1.00 97.94 303 LEU A N 1
ATOM 2457 C CA . LEU A 1 303 ? -12.482 4.440 18.254 1.00 97.94 303 LEU A CA 1
ATOM 2458 C C . LEU A 1 303 ? -12.867 3.782 16.923 1.00 97.94 303 LEU A C 1
ATOM 2460 O O . LEU A 1 303 ? -13.304 2.635 16.912 1.00 97.94 303 LEU A O 1
ATOM 2464 N N . TYR A 1 304 ? -12.650 4.474 15.800 1.00 96.81 304 TYR A N 1
ATOM 2465 C CA . TYR A 1 304 ? -12.869 3.900 14.469 1.00 96.81 304 TYR A CA 1
ATOM 2466 C C . TYR A 1 304 ? -11.966 2.688 14.226 1.00 96.81 304 TYR A C 1
ATOM 2468 O O . TYR A 1 304 ? -12.425 1.673 13.707 1.00 96.81 304 TYR A O 1
ATOM 2476 N N . HIS A 1 305 ? -10.688 2.797 14.607 1.00 96.25 305 HIS A N 1
ATOM 2477 C CA . HIS A 1 305 ? -9.714 1.712 14.475 1.00 96.25 305 HIS A CA 1
ATOM 2478 C C . HIS A 1 305 ? -10.134 0.484 15.285 1.00 96.25 305 HIS A C 1
ATOM 2480 O O . HIS A 1 305 ? -10.262 -0.587 14.707 1.00 96.25 305 HIS A O 1
ATOM 2486 N N . LEU A 1 306 ? -10.462 0.655 16.569 1.00 97.62 306 LEU A N 1
ATOM 2487 C CA . LEU A 1 306 ? -10.970 -0.422 17.418 1.00 97.62 306 LEU A CA 1
ATOM 2488 C C . LEU A 1 306 ? -12.210 -1.093 16.817 1.00 97.62 306 LEU A C 1
ATOM 2490 O O . LEU A 1 306 ? -12.271 -2.314 16.733 1.00 97.62 306 LEU A O 1
ATOM 2494 N N . ALA A 1 307 ? -13.203 -0.312 16.390 1.00 97.06 307 ALA A N 1
ATOM 2495 C CA . ALA A 1 307 ? -14.437 -0.878 15.859 1.00 97.06 307 ALA A CA 1
ATOM 2496 C C . ALA A 1 307 ? -14.210 -1.623 14.527 1.00 97.06 307 ALA A C 1
ATOM 2498 O O . ALA A 1 307 ? -14.793 -2.684 14.317 1.00 97.06 307 ALA A O 1
ATOM 2499 N N . SER A 1 308 ? -13.310 -1.119 13.672 1.00 94.75 308 SER A N 1
ATOM 2500 C CA . SER A 1 308 ? -12.908 -1.791 12.423 1.00 94.75 308 SER A CA 1
ATOM 2501 C C . SER A 1 308 ? -12.148 -3.090 12.700 1.00 94.75 308 SER A C 1
ATOM 2503 O O . SER A 1 308 ? -12.408 -4.103 12.056 1.00 94.75 308 SER A O 1
ATOM 2505 N N . PHE A 1 309 ? -11.251 -3.079 13.690 1.00 95.12 309 PHE A N 1
ATOM 2506 C CA . PHE A 1 309 ? -10.533 -4.266 14.146 1.00 95.12 309 PHE A CA 1
ATOM 2507 C C . PHE A 1 309 ? -11.503 -5.341 14.648 1.00 95.12 309 PHE A C 1
ATOM 2509 O O . PHE A 1 309 ? -11.392 -6.497 14.255 1.00 95.12 309 PHE A O 1
ATOM 2516 N N . LEU A 1 310 ? -12.487 -4.969 15.475 1.00 95.88 310 LEU A N 1
ATOM 2517 C CA . LEU A 1 310 ? -13.491 -5.904 15.993 1.00 95.88 310 LEU A CA 1
ATOM 2518 C C . LEU A 1 310 ? -14.340 -6.512 14.866 1.00 95.88 310 LEU A C 1
ATOM 2520 O O . LEU A 1 310 ? -14.572 -7.719 14.867 1.00 95.88 310 LEU A O 1
ATOM 2524 N N . GLU A 1 311 ? -14.766 -5.710 13.885 1.00 94.19 311 GLU A N 1
ATOM 2525 C CA . GLU A 1 311 ? -15.488 -6.199 12.701 1.00 94.19 311 GLU A CA 1
ATOM 2526 C C . GLU A 1 311 ? -14.634 -7.184 11.885 1.00 94.19 311 GLU A C 1
ATOM 2528 O O . GLU A 1 311 ? -15.100 -8.274 11.540 1.00 94.19 311 GLU A O 1
ATOM 2533 N N . ALA A 1 312 ? -13.367 -6.842 11.632 1.00 90.56 312 ALA A N 1
ATOM 2534 C CA . ALA A 1 312 ? -12.429 -7.703 10.919 1.00 90.56 312 ALA A CA 1
ATOM 2535 C C . ALA A 1 312 ? -12.147 -9.008 11.682 1.00 90.56 312 ALA A C 1
ATOM 2537 O O . ALA A 1 312 ? -12.165 -10.084 11.082 1.00 90.56 312 ALA A O 1
ATOM 2538 N N . ALA A 1 313 ? -11.954 -8.937 13.001 1.00 92.44 313 ALA A N 1
ATOM 2539 C CA . ALA A 1 313 ? -11.734 -10.096 13.859 1.00 92.44 313 ALA A CA 1
ATOM 2540 C C . ALA A 1 313 ? -12.953 -11.034 13.863 1.00 92.44 313 ALA A C 1
ATOM 2542 O O . ALA A 1 313 ? -12.808 -12.244 13.683 1.00 92.44 313 ALA A O 1
ATOM 2543 N N . LEU A 1 314 ? -14.168 -10.488 13.980 1.00 93.62 314 LEU A N 1
ATOM 2544 C CA . LEU A 1 314 ? -15.413 -11.257 13.888 1.00 93.62 314 LEU A CA 1
ATOM 2545 C C . LEU A 1 314 ? -15.567 -11.941 12.521 1.00 93.62 314 LEU A C 1
ATOM 2547 O O . LEU A 1 314 ? -15.942 -13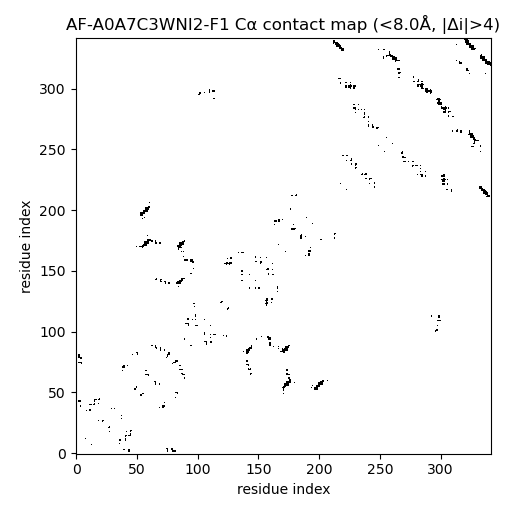.113 12.458 1.00 93.62 314 LEU A O 1
ATOM 2551 N N . ALA A 1 315 ? -15.248 -11.240 11.429 1.00 90.50 315 ALA A N 1
ATOM 2552 C CA . ALA A 1 315 ? -15.293 -11.794 10.075 1.00 90.50 315 ALA A CA 1
ATOM 2553 C C . ALA A 1 315 ? -14.217 -12.869 9.829 1.00 90.50 315 ALA A C 1
ATOM 2555 O O . ALA A 1 315 ? -14.428 -13.790 9.038 1.00 90.50 315 ALA A O 1
ATOM 2556 N N . ALA A 1 316 ? -13.076 -12.769 10.513 1.00 88.06 316 ALA A N 1
ATOM 2557 C CA . ALA A 1 316 ? -11.986 -13.738 10.461 1.00 88.06 316 ALA A CA 1
ATOM 2558 C C . ALA A 1 316 ? -12.253 -15.013 11.280 1.00 88.06 316 ALA A C 1
ATOM 2560 O O . ALA A 1 316 ? -11.510 -15.992 11.154 1.00 88.06 316 ALA A O 1
ATOM 2561 N N . ARG A 1 317 ? -13.308 -15.048 12.104 1.00 88.25 317 ARG A N 1
ATOM 2562 C CA . ARG A 1 317 ? -13.590 -16.195 12.971 1.00 88.25 317 ARG A CA 1
ATOM 2563 C C . ARG A 1 317 ? -13.786 -17.481 12.167 1.00 88.25 317 ARG A C 1
ATOM 2565 O O . ARG A 1 317 ? -14.611 -17.562 11.260 1.00 88.25 317 ARG A O 1
ATOM 2572 N N . GLY A 1 318 ? -13.032 -18.518 12.534 1.00 81.94 318 GLY A N 1
ATOM 2573 C CA . GLY A 1 318 ? -13.099 -19.834 11.889 1.00 81.94 318 GLY A CA 1
ATOM 2574 C C . GLY A 1 318 ? -12.551 -19.863 10.457 1.00 81.94 318 GLY A C 1
ATOM 2575 O O . GLY A 1 318 ? -12.610 -20.906 9.799 1.00 81.94 318 GLY A O 1
ATOM 2576 N N . VAL A 1 319 ? -11.994 -18.754 9.962 1.00 85.31 319 VAL A N 1
ATOM 2577 C CA . VAL A 1 319 ? -11.343 -18.705 8.657 1.00 85.31 319 VAL A CA 1
ATOM 2578 C C . VAL A 1 319 ? -10.011 -19.440 8.751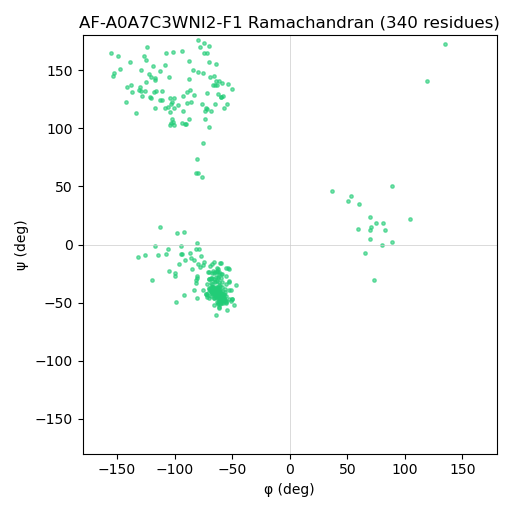 1.00 85.31 319 VAL A C 1
ATOM 2580 O O . VAL A 1 319 ? -9.101 -19.055 9.482 1.00 85.31 319 VAL A O 1
ATOM 2583 N N . ARG A 1 320 ? -9.876 -20.527 7.987 1.00 82.44 320 ARG A N 1
ATOM 2584 C CA . ARG A 1 320 ? -8.643 -21.319 7.965 1.00 82.44 320 ARG A CA 1
ATOM 2585 C C . ARG A 1 320 ? -7.465 -20.453 7.516 1.00 82.44 320 ARG A C 1
ATOM 2587 O O . ARG A 1 320 ? -7.510 -19.877 6.432 1.00 82.44 320 ARG A O 1
ATOM 2594 N N . GLY A 1 321 ? -6.402 -20.451 8.315 1.00 77.38 321 GLY A N 1
ATOM 2595 C CA . GLY A 1 321 ? -5.188 -19.684 8.044 1.00 77.38 321 GLY A CA 1
ATOM 2596 C C . GLY A 1 321 ? -5.217 -18.261 8.596 1.00 77.38 321 GLY A C 1
ATOM 2597 O O . GLY A 1 321 ? -4.239 -17.560 8.405 1.00 77.38 321 GLY A O 1
ATOM 2598 N N . VAL A 1 322 ? -6.276 -17.845 9.296 1.00 85.25 322 VAL A N 1
ATOM 2599 C CA . VAL A 1 322 ? -6.280 -16.598 10.070 1.00 85.25 322 VAL A CA 1
ATOM 2600 C C . VAL A 1 322 ? -6.324 -16.947 11.555 1.00 85.25 322 VAL A C 1
ATOM 2602 O O . VAL A 1 322 ? -7.112 -17.799 11.965 1.00 85.25 322 VAL A O 1
ATOM 2605 N N . ALA A 1 323 ? -5.459 -16.325 12.350 1.00 87.88 323 ALA A N 1
ATOM 2606 C CA . ALA A 1 323 ? -5.428 -16.467 13.800 1.00 87.88 323 ALA A CA 1
ATOM 2607 C C . ALA A 1 323 ? -5.643 -15.105 14.461 1.00 87.88 323 ALA A C 1
ATOM 2609 O O . ALA A 1 323 ? -5.178 -14.087 13.960 1.00 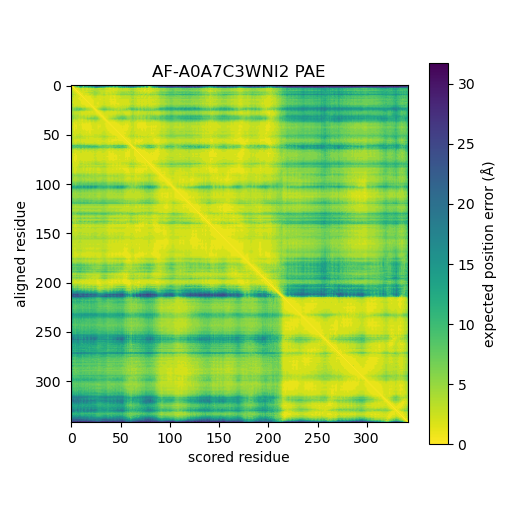87.88 323 ALA A O 1
ATOM 2610 N N . LEU A 1 324 ? -6.346 -15.096 15.589 1.00 92.62 324 LEU A N 1
ATOM 2611 C CA . LEU A 1 324 ? -6.521 -13.918 16.431 1.00 92.62 324 LEU A CA 1
ATOM 2612 C C . LEU A 1 324 ? -5.705 -14.148 17.690 1.00 92.62 324 LEU A C 1
ATOM 2614 O O . LEU A 1 324 ? -5.940 -15.136 18.392 1.00 92.62 324 LEU A O 1
ATOM 2618 N N . VAL A 1 325 ? -4.713 -13.298 17.923 1.00 93.62 325 VAL A N 1
ATOM 2619 C CA . VAL A 1 325 ? -3.697 -13.499 18.956 1.00 93.62 325 VAL A CA 1
ATOM 2620 C C . VAL A 1 325 ? -3.655 -12.284 19.866 1.00 93.62 325 VAL A C 1
ATOM 2622 O O . VAL A 1 325 ? -3.643 -11.153 19.400 1.00 93.62 325 VAL A O 1
ATOM 2625 N N . ALA A 1 326 ? -3.668 -12.527 21.169 1.00 95.25 326 ALA A N 1
ATOM 2626 C CA . ALA A 1 326 ? -3.319 -11.554 22.182 1.00 95.25 326 ALA A CA 1
ATOM 2627 C C . ALA A 1 326 ? -1.883 -11.838 22.627 1.00 95.25 326 ALA A C 1
ATOM 2629 O O . ALA A 1 326 ? -1.584 -12.965 23.018 1.00 95.25 326 ALA A O 1
ATOM 2630 N N . GLU A 1 327 ? -1.010 -10.845 22.572 1.00 94.62 327 GLU A N 1
ATOM 2631 C CA . GLU A 1 327 ? 0.388 -10.943 22.987 1.00 94.62 327 GLU A CA 1
ATOM 2632 C C . GLU A 1 327 ? 0.729 -9.801 23.940 1.00 94.62 327 GLU A C 1
ATOM 2634 O O . GLU A 1 327 ? 0.128 -8.727 23.872 1.00 94.62 327 GLU A O 1
ATOM 2639 N N . LYS A 1 328 ? 1.675 -10.025 24.855 1.00 92.94 328 LYS A N 1
ATOM 2640 C CA . LYS A 1 328 ? 2.195 -8.959 25.708 1.00 92.94 328 LYS A CA 1
ATOM 2641 C C . LYS A 1 328 ? 3.572 -8.507 25.245 1.00 92.94 328 LYS A C 1
ATOM 2643 O O . LYS A 1 328 ? 4.537 -9.262 25.344 1.00 92.94 328 LYS A O 1
ATOM 2648 N N . LEU A 1 329 ? 3.642 -7.260 24.791 1.00 89.19 329 LEU A N 1
ATOM 2649 C CA . LEU A 1 329 ? 4.849 -6.622 24.276 1.00 89.19 329 LEU A CA 1
ATOM 2650 C C . LEU A 1 329 ? 5.039 -5.259 24.941 1.00 89.19 329 LEU A C 1
ATOM 2652 O O . LEU A 1 329 ? 4.088 -4.489 25.095 1.00 89.19 329 LEU A O 1
ATOM 2656 N N . ASP A 1 330 ? 6.267 -4.965 25.356 1.00 89.75 330 ASP A N 1
ATOM 2657 C CA . ASP A 1 330 ? 6.640 -3.741 26.067 1.00 89.75 330 ASP A CA 1
ATOM 2658 C C . ASP A 1 330 ? 5.725 -3.467 27.281 1.00 89.75 330 ASP A C 1
ATOM 2660 O O . ASP A 1 330 ? 5.344 -2.327 27.579 1.00 89.75 330 ASP A O 1
ATOM 2664 N N . GLY A 1 331 ? 5.331 -4.539 27.981 1.00 88.56 331 GLY A N 1
ATOM 2665 C CA . GLY A 1 331 ? 4.431 -4.487 29.131 1.00 88.56 331 GLY A CA 1
ATOM 2666 C C . GLY A 1 331 ? 2.971 -4.129 28.822 1.00 88.56 331 GLY A C 1
ATOM 2667 O O . GLY A 1 331 ? 2.227 -3.849 29.764 1.00 88.56 331 GLY A O 1
ATOM 2668 N N . ARG A 1 332 ? 2.548 -4.135 27.553 1.00 93.25 332 ARG A N 1
ATOM 2669 C CA . ARG A 1 332 ? 1.166 -3.869 27.120 1.00 93.25 332 ARG A CA 1
ATOM 2670 C C . ARG A 1 332 ? 0.565 -5.058 26.398 1.00 93.25 332 ARG A C 1
ATOM 2672 O O . ARG A 1 332 ? 1.285 -5.822 25.770 1.00 93.25 332 ARG A O 1
ATOM 2679 N N . ILE A 1 333 ? -0.759 -5.176 26.435 1.00 96.06 333 ILE A N 1
ATOM 2680 C CA . ILE A 1 333 ? -1.472 -6.169 25.622 1.00 96.06 333 ILE A CA 1
ATOM 2681 C C . ILE A 1 333 ? -1.707 -5.633 24.207 1.00 96.06 333 ILE A C 1
ATOM 2683 O O . ILE A 1 333 ? -2.235 -4.530 24.015 1.00 96.06 333 ILE A O 1
ATOM 2687 N N . HIS A 1 334 ? -1.319 -6.445 23.231 1.00 95.62 334 HIS A N 1
ATOM 2688 C CA . HIS A 1 334 ? -1.500 -6.277 21.798 1.00 95.62 334 HIS A CA 1
ATOM 2689 C C . HIS A 1 334 ? -2.493 -7.336 21.320 1.00 95.62 334 HIS A C 1
ATOM 2691 O O . HIS A 1 334 ? -2.307 -8.522 21.568 1.00 95.62 334 HIS A O 1
ATOM 2697 N N . LEU A 1 335 ? -3.576 -6.914 20.675 1.00 95.88 335 LEU A N 1
ATOM 2698 C CA . LEU A 1 335 ? -4.520 -7.793 19.996 1.00 95.88 335 LEU A CA 1
ATOM 2699 C C . LEU A 1 335 ? -4.242 -7.715 18.502 1.00 95.88 335 LEU A C 1
ATOM 2701 O O . LEU A 1 335 ? -4.332 -6.634 17.924 1.00 95.88 335 LEU A O 1
ATOM 2705 N N . GLU A 1 336 ? -3.963 -8.849 17.880 1.00 92.88 336 GLU A N 1
ATOM 2706 C CA . GLU A 1 336 ? -3.555 -8.936 16.486 1.00 92.88 336 GLU A CA 1
ATOM 2707 C C . GLU A 1 336 ? -4.453 -9.875 15.685 1.00 92.88 336 GLU A C 1
ATOM 2709 O O . GLU A 1 336 ? -4.819 -10.969 16.127 1.00 92.88 336 GLU A O 1
ATOM 2714 N N . VAL A 1 337 ? -4.763 -9.457 14.457 1.00 89.44 337 VAL A N 1
ATOM 2715 C CA . VAL A 1 337 ? -5.243 -10.355 13.406 1.00 89.44 337 VAL A CA 1
ATOM 2716 C C . VAL A 1 337 ? -4.029 -10.825 12.613 1.00 89.44 337 VAL A C 1
ATOM 2718 O O . VAL A 1 337 ? -3.383 -10.032 11.941 1.00 89.44 337 VAL A O 1
ATOM 2721 N N . LEU A 1 338 ? -3.722 -12.116 12.652 1.00 82.19 338 LEU A N 1
ATOM 2722 C CA . LEU A 1 338 ? -2.647 -12.720 11.870 1.00 82.19 338 LEU A CA 1
ATOM 2723 C C . LEU A 1 338 ? -3.238 -13.474 10.681 1.00 82.19 338 LEU A C 1
ATOM 2725 O O . LEU A 1 338 ? -3.766 -14.576 10.839 1.00 82.19 338 LEU A O 1
ATOM 2729 N N . ASP A 1 339 ? -3.136 -12.902 9.481 1.00 76.19 339 ASP A N 1
ATOM 2730 C CA . ASP A 1 339 ? -3.513 -13.591 8.243 1.00 76.19 339 ASP A CA 1
ATOM 2731 C C . ASP A 1 339 ? -2.308 -14.346 7.663 1.00 76.19 339 ASP A C 1
ATOM 2733 O O . ASP A 1 339 ? -1.392 -13.759 7.089 1.00 76.19 339 ASP A O 1
ATOM 2737 N N . MET A 1 340 ? -2.312 -15.667 7.835 1.00 70.44 340 MET A N 1
ATOM 2738 C CA . MET A 1 340 ? -1.301 -16.600 7.325 1.00 70.44 340 MET A CA 1
ATOM 2739 C C . MET A 1 340 ? -1.741 -17.277 6.017 1.00 70.44 340 MET A C 1
ATOM 2741 O O . MET A 1 340 ? -1.115 -18.249 5.578 1.00 70.44 340 MET A O 1
ATOM 2745 N N . ARG A 1 341 ? -2.839 -16.831 5.390 1.00 64.50 341 ARG A N 1
ATOM 2746 C CA . ARG A 1 341 ? -3.257 -17.347 4.081 1.00 64.50 341 ARG A CA 1
ATOM 2747 C C . ARG A 1 341 ? -2.287 -16.810 3.027 1.00 64.50 341 ARG A C 1
ATOM 2749 O O . ARG A 1 341 ? -2.163 -15.603 2.840 1.00 64.50 341 ARG A O 1
ATOM 2756 N N . SER A 1 342 ? -1.571 -17.732 2.385 1.00 49.72 342 SER A N 1
ATOM 2757 C CA . SER A 1 342 ? -0.599 -17.454 1.315 1.00 49.72 342 SER A CA 1
ATOM 2758 C C . SER A 1 342 ? -1.240 -17.379 -0.062 1.00 49.72 342 SER A C 1
ATOM 2760 O O . SER A 1 342 ? -2.254 -18.085 -0.287 1.00 49.72 342 SER A O 1
#

InterPro domains:
  IPR006554 Helicase-like, DEXD box c2 type [SM00488] (2-252)
  IPR006935 Helicase/UvrB, N-terminal [PF04851] (6-58)
  IPR010614 RAD3-like helicase, DEAD [PF06733] (59-210)
  IPR014013 Helicase superfamily 1/2, ATP-binding domain, DinG/Rad3-type [PS51193] (1-249)
  IPR027417 P-loop containing nucleoside triphosphate hydrolase [G3DSA:3.40.50.300] (24-215)
  IPR027417 P-loop containing nucleoside triphosphate hydrolase [SSF52540] (2-210)
  IPR042493 Bacterial type XPD DNA helicase, FeS cluster domain [G3DSA:1.10.30.20] (91-161)
  IPR045028 Helicase superfamily 1/2, DinG/Rad3-like [PTHR11472] (3-232)

Nearest PDB structures (foldseek):
  4a15-assembly1_A  TM=8.189E-01  e=5.367E-17  Thermoplasma acidophilum
  2vsf-assembly1_A  TM=8.129E-01  e=2.348E-16  Thermoplasma acidophilum
  5h8w-assembly1_A  TM=8.133E-01  e=1.741E-15  Thermoplasma acidophilum
  5fmf-assembly1_Y  TM=7.560E-01  e=3.216E-13  Saccharomyces cerevisiae
  7ml0-assembly1_0  TM=7.005E-01  e=1.286E-08  Saccharomyces cerevisiae

Solvent-accessible surface area (backbone atoms only — not comparable to full-atom values): 18682 Å² total; per-residue (Å²): 128,83,63,57,69,61,87,77,58,91,62,40,65,59,52,18,53,47,50,45,62,41,63,82,80,47,89,81,85,86,87,72,63,90,87,72,49,65,67,65,31,51,51,55,29,41,43,73,43,41,69,72,70,41,33,34,39,38,28,22,84,44,65,92,51,17,35,58,66,28,56,52,49,39,46,32,32,77,65,33,67,52,76,57,36,30,30,25,55,76,58,58,51,86,33,45,75,73,51,56,74,41,47,79,90,63,49,58,66,39,35,52,49,52,46,67,77,36,45,91,74,31,63,27,45,50,46,43,71,78,57,70,78,58,63,80,57,55,74,68,24,45,34,38,54,63,58,46,40,55,52,19,55,77,71,49,26,31,26,48,62,48,50,53,61,50,44,57,70,42,38,29,42,19,25,31,39,56,47,75,74,34,65,75,55,20,67,78,45,54,90,41,40,68,65,92,76,28,50,78,42,68,50,79,57,86,51,62,89,71,53,69,74,75,47,50,77,47,37,56,71,37,47,58,47,16,30,53,49,25,56,71,73,63,41,65,68,42,25,48,51,42,51,48,30,49,50,36,47,47,72,76,50,62,83,55,49,84,80,33,71,44,77,62,63,63,67,76,41,49,62,93,69,40,70,61,46,39,55,50,25,34,54,52,14,49,51,45,18,50,52,30,41,76,70,57,38,59,44,63,37,43,28,24,49,50,27,50,49,51,53,51,47,56,70,40,60,91,39,85,49,45,48,41,37,38,33,21,56,97,91,36,52,36,37,33,42,44,40,66,68,128

pLDDT: mean 92.31, std 7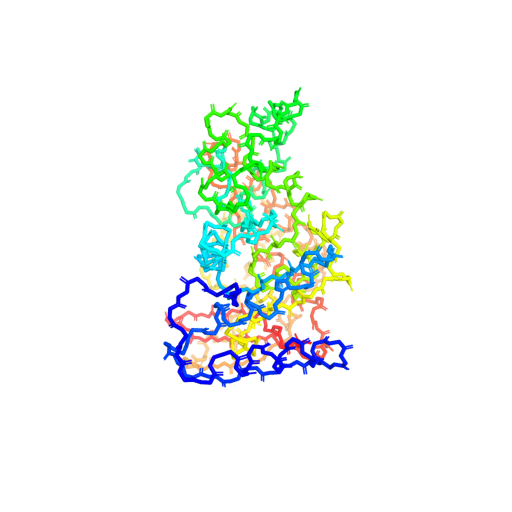.67, range [48.16, 98.38]

Secondary structure (DSSP, 8-state):
----SS-PPTTHHHHHHHHHHHTTTS-------TTS-HHHHHHHHHHHHHTTT--EEEEESSGGGTHHHHHHHHHHHHHH-----EEE---HHHH-TTGGGG-SS--HHHHHHHHHHHTTT-HHHHHHHT---THHHHTT-EE-HHHHHHHHHHHT--HHHHHHHHHTT-SEEEEETHHHH-HHHHHHHTTTS-GGGSEEEETTGGGGGG--SS--EEEHHHHHHHHHHHHHHT-HHHHHHHHHHHHHHHHHHTTPPTT-EEE--GGGG--TTHHHHHHHHHHHHHHHHHHHHHTTS----HHHHHHHHHHHHHHHTT-TTEEEEEEEETTEEEEEEEE---

Radius of gyration: 23.9 Å; Cα contacts (8 Å, |Δi|>4): 509; chains: 1; bounding box: 57×45×63 Å

Organism: Thermofilum pendens (NCBI:txid2269)

Sequence (342 aa):
MERFPYKPRRHQLEVSREVTRELRRRHVILEAPTGFGKTPVVIHALAPYIEKGRRVVWAVRTGSETDRPIEEIRVFRERAGLRVFAMSFRGKRDMCLLARRFGEQLDYSEVSYICSRERSRCPYYRRLEEGVDLQRFTSRGALTYLDVLEGAERLGVCPYFLQRRLLRLADVVSLSYNYVVSEELSWSIKTLFPFREAVLVVDEAHNLQHLNLGGDEVTEGTLERALSEAKLIGDSEVAGLVEHVRERVAELFGGLGEEESRTFDPEELLPAGYQELVEKALRAGEAVREMMYKQGKRPRSSLYHLASFLEAALAARGVRGVALVAEKLDGRIHLEVLDMRS